Protein AF-A0A6H1A2M3-F1 (afdb_monomer)

Sequence (206 aa):
MTTILEAAAVSVRLRRLWLGEIARSTQLAASDLADAVHDVQLSRVADTLVVSGAYDFGVGDPFDSELGERLRQRVVRLSGGTVTTVEWSFDPDLKPVRRPQSSDLDIFTPGDPALEELPTMLVRLRDRLPPLGAEARETLGRLRLVAASKHRLWFAAPSVAVRDSLARVPGARGALTTAVQRVQRHDLALYRVVVDGSHRAKGLLL

Secondary structure (DSSP, 8-state):
---PPPHHHHHHHHHHHIIIIITT-HHHHTSTTTTTTTSEEEEEETTEEEEEES----SS-TTSSHHHHHHHHHHHHHHTTS--EEEEEE-TT-PPPPGGG--TTEEE-TTPPPGGGHHHHHHHHHHHPPP--HHHHHHHHT-EEEEE-SS-EEEEESSHHHHHHHHHSTTHHHHHHHHHHHHHTSSS--EEEEE-TT--SS-B--

Nearest PDB structures (foldseek):
  7wua-assembly2_B  TM=4.261E-01  e=8.691E-01  Corynebacterium diphtheriae
  7wua-assembly1_A  TM=3.883E-01  e=7.252E-01  Corynebacterium diphtheriae
  7wua-assembly3_C  TM=4.024E-01  e=2.282E+00  Corynebacterium diphtheriae
  7ae9-assembly2_G  TM=3.921E-01  e=5.001E+00  Aphanizomenon flos-aquae 2012/KM1/D3
  5mn7-assembly1_A  TM=1.349E-01  e=3.928E+00  Staphylococcus aureus

Mean predicted aligned error: 5.11 Å

Radius of gyration: 17.88 Å; Cα contacts (8 Å, |Δi|>4): 337; chains: 1; bounding box: 42×27×51 Å

Foldseek 3Di:
DPPQFDLLQLLLLLLCCLLPPPLPDPVCCVDPCNVWSQAWWWFDDFQETETETQDDPDPDWSLPDPSNVVVQVVSCVSNVNRHNYYGYDHDNCPDPQDQVNDDSGTRAHNPFDGPVCQVVLLVLLLVQFDDDDPLLCVLQQQWFFRGTGLRETEIEHQAPVSVVVCVVPPPNVVRSQRSQCVSNVHPGRHYYYTYDNVPPDDGGSD

Structure (mmCIF, N/CA/C/O backbone):
data_AF-A0A6H1A2M3-F1
#
_entry.id   AF-A0A6H1A2M3-F1
#
loop_
_atom_site.group_PDB
_atom_site.id
_atom_site.type_symbol
_atom_site.label_atom_id
_atom_site.label_alt_id
_atom_site.label_comp_id
_atom_site.label_asym_id
_atom_site.label_entity_id
_atom_site.label_seq_id
_atom_site.pdbx_PDB_ins_code
_atom_site.Cartn_x
_atom_site.Cartn_y
_atom_site.Cartn_z
_atom_site.occupancy
_atom_site.B_iso_or_equiv
_atom_site.auth_seq_id
_atom_site.auth_comp_id
_atom_site.auth_asym_id
_atom_site.auth_atom_id
_atom_site.pdbx_PDB_model_num
ATOM 1 N N . MET A 1 1 ? -18.805 -1.276 -17.488 1.00 38.19 1 MET A N 1
ATOM 2 C CA . MET A 1 1 ? -18.130 -2.476 -16.949 1.00 38.19 1 MET A CA 1
ATOM 3 C C . MET A 1 1 ? -17.358 -2.060 -15.711 1.00 38.19 1 MET A C 1
ATOM 5 O O . MET A 1 1 ? -16.478 -1.216 -15.820 1.00 38.19 1 MET A O 1
ATOM 9 N N . THR A 1 2 ? -17.734 -2.564 -14.540 1.00 48.75 2 THR A N 1
ATOM 10 C CA . THR A 1 2 ? -17.015 -2.330 -13.282 1.00 48.75 2 THR A CA 1
ATOM 11 C C . THR A 1 2 ? -15.759 -3.194 -13.315 1.00 48.75 2 THR A C 1
ATOM 13 O O . THR A 1 2 ? -15.846 -4.415 -13.229 1.00 48.75 2 THR A O 1
ATOM 16 N N . THR A 1 3 ? -14.594 -2.594 -13.545 1.00 57.38 3 THR A N 1
ATOM 17 C CA . THR A 1 3 ? -13.325 -3.327 -13.503 1.00 57.38 3 THR A CA 1
ATOM 18 C C . THR A 1 3 ? -13.125 -3.855 -12.085 1.00 57.38 3 THR A C 1
ATOM 20 O O . THR A 1 3 ? -13.013 -3.059 -11.152 1.00 57.38 3 THR A O 1
ATOM 23 N N . ILE A 1 4 ? -13.112 -5.179 -11.914 1.00 72.81 4 ILE A N 1
ATOM 24 C CA . ILE A 1 4 ? -12.789 -5.812 -10.630 1.00 72.81 4 ILE A CA 1
ATOM 25 C C . ILE A 1 4 ? -11.354 -5.413 -10.273 1.00 72.81 4 ILE A C 1
ATOM 27 O O . ILE A 1 4 ? -10.436 -5.595 -11.074 1.00 72.81 4 ILE A O 1
ATOM 31 N N . LEU A 1 5 ? -11.170 -4.819 -9.095 1.00 83.62 5 LEU A N 1
ATOM 32 C CA . LEU A 1 5 ? -9.857 -4.400 -8.617 1.00 83.62 5 LEU A CA 1
ATOM 33 C C . LEU A 1 5 ? -9.061 -5.617 -8.153 1.00 83.62 5 LEU A C 1
ATOM 35 O O . LEU A 1 5 ? -9.577 -6.483 -7.450 1.00 83.62 5 LEU A O 1
ATOM 39 N N . GLU A 1 6 ? -7.776 -5.655 -8.498 1.00 89.75 6 GLU A N 1
ATOM 40 C CA . GLU A 1 6 ? -6.860 -6.646 -7.935 1.00 89.75 6 GLU A CA 1
ATOM 41 C C . GLU A 1 6 ? -6.756 -6.463 -6.412 1.00 89.75 6 GLU A C 1
ATOM 43 O O . GLU A 1 6 ? -6.761 -5.334 -5.916 1.00 89.75 6 GLU A O 1
ATOM 48 N N . ALA A 1 7 ? -6.585 -7.555 -5.661 1.00 89.62 7 ALA A N 1
ATOM 49 C CA . ALA A 1 7 ? -6.509 -7.503 -4.197 1.00 89.62 7 ALA A CA 1
ATOM 50 C C . ALA A 1 7 ? -5.425 -6.530 -3.685 1.00 89.62 7 ALA A C 1
ATOM 52 O O . ALA A 1 7 ? -5.654 -5.783 -2.739 1.00 89.62 7 ALA A O 1
ATOM 53 N N . ALA A 1 8 ? -4.280 -6.457 -4.370 1.00 91.62 8 ALA A N 1
ATOM 54 C CA . ALA A 1 8 ? -3.225 -5.494 -4.057 1.00 91.62 8 ALA A CA 1
ATOM 55 C C . ALA A 1 8 ? -3.657 -4.033 -4.297 1.00 91.62 8 ALA A C 1
ATOM 57 O O . ALA A 1 8 ? -3.287 -3.148 -3.530 1.00 91.62 8 ALA A O 1
ATOM 58 N N . ALA A 1 9 ? -4.456 -3.759 -5.338 1.00 92.25 9 ALA A N 1
ATOM 59 C CA . ALA A 1 9 ? -5.005 -2.423 -5.581 1.00 92.25 9 ALA A CA 1
ATOM 60 C C . ALA A 1 9 ? -5.989 -2.027 -4.469 1.00 92.25 9 ALA A C 1
ATOM 62 O O . ALA A 1 9 ? -5.959 -0.892 -3.993 1.00 92.25 9 ALA A O 1
ATOM 63 N N . VAL A 1 10 ? -6.802 -2.980 -3.998 1.00 92.94 10 VAL A N 1
ATOM 64 C CA . VAL A 1 10 ? -7.669 -2.788 -2.827 1.00 92.94 10 VAL A CA 1
ATOM 65 C C . VAL A 1 10 ? -6.832 -2.439 -1.594 1.00 92.94 10 VAL A C 1
ATOM 67 O O . VAL A 1 10 ? -7.082 -1.403 -0.982 1.00 92.94 10 VAL A O 1
ATOM 70 N N . SER A 1 11 ? -5.790 -3.212 -1.271 1.00 92.19 11 SER A N 1
ATOM 71 C CA . SER A 1 11 ? -4.914 -2.920 -0.124 1.00 92.19 11 SER A CA 1
ATOM 72 C C . SER A 1 11 ? -4.230 -1.550 -0.226 1.00 92.19 11 SER A C 1
ATOM 74 O O . SER A 1 11 ? -4.160 -0.821 0.762 1.00 92.19 11 SER A O 1
ATOM 76 N N . VAL A 1 12 ? -3.800 -1.130 -1.422 1.00 92.00 12 VAL A N 1
ATOM 77 C CA . VAL A 1 12 ? -3.254 0.223 -1.648 1.00 92.00 12 VAL A CA 1
ATOM 78 C C . VAL A 1 12 ? -4.289 1.309 -1.350 1.00 92.00 12 VAL A C 1
ATOM 80 O O . VAL A 1 12 ? -3.963 2.306 -0.703 1.00 92.00 12 VAL A O 1
ATOM 83 N N . ARG A 1 13 ? -5.540 1.141 -1.794 1.00 93.00 13 ARG A N 1
ATOM 84 C CA . ARG A 1 13 ? -6.617 2.101 -1.502 1.00 93.00 13 ARG A CA 1
ATOM 85 C C . ARG A 1 13 ? -6.928 2.170 -0.013 1.00 93.00 13 ARG A C 1
ATOM 87 O O . ARG A 1 13 ? -7.055 3.272 0.514 1.00 93.00 13 ARG A O 1
ATOM 94 N N . LEU A 1 14 ? -6.998 1.023 0.659 1.00 93.19 14 LEU A N 1
ATOM 95 C CA . LEU A 1 14 ? -7.249 0.951 2.099 1.00 93.19 14 LEU A CA 1
ATOM 96 C C . LEU A 1 14 ? -6.105 1.573 2.912 1.00 93.19 14 LEU A C 1
ATOM 98 O O . LEU A 1 14 ? -6.370 2.290 3.870 1.00 93.19 14 LEU A O 1
ATOM 102 N N . ARG A 1 15 ? -4.845 1.423 2.480 1.00 91.56 15 ARG A N 1
ATOM 103 C CA . ARG A 1 15 ? -3.692 2.084 3.124 1.00 91.56 15 ARG A CA 1
ATOM 104 C C . ARG A 1 15 ? -3.848 3.596 3.087 1.00 91.56 15 ARG A C 1
ATOM 106 O O . ARG A 1 15 ? -3.625 4.284 4.076 1.00 91.56 15 ARG A O 1
ATOM 113 N N . ARG A 1 16 ? -4.228 4.123 1.923 1.00 90.06 16 ARG A N 1
ATOM 114 C CA . ARG A 1 16 ? -4.423 5.563 1.730 1.00 90.06 16 ARG A CA 1
ATOM 115 C C . ARG A 1 16 ? -5.618 6.090 2.509 1.00 90.06 16 ARG A C 1
ATOM 117 O O . ARG A 1 16 ? -5.521 7.190 3.039 1.00 90.06 16 ARG A O 1
ATOM 124 N N . LEU A 1 17 ? -6.708 5.323 2.574 1.00 91.31 17 LEU A N 1
ATOM 125 C CA . LEU A 1 17 ? -7.832 5.634 3.452 1.00 91.31 17 LEU A CA 1
ATOM 126 C C . LEU A 1 17 ? -7.332 5.786 4.889 1.00 91.31 17 LEU A C 1
ATOM 128 O O . LEU A 1 17 ? -7.590 6.807 5.519 1.00 91.31 17 LEU A O 1
ATOM 132 N N . TRP A 1 18 ? -6.580 4.799 5.377 1.00 90.31 18 TRP A N 1
ATOM 133 C CA . TRP A 1 18 ? -6.112 4.803 6.754 1.00 90.31 18 TRP A CA 1
ATOM 134 C C . TRP A 1 18 ? -5.196 5.988 7.055 1.00 90.31 18 TRP A C 1
ATOM 136 O O . TRP A 1 18 ? -5.509 6.811 7.906 1.00 90.31 18 TRP A O 1
ATOM 146 N N . LEU A 1 19 ? -4.103 6.124 6.3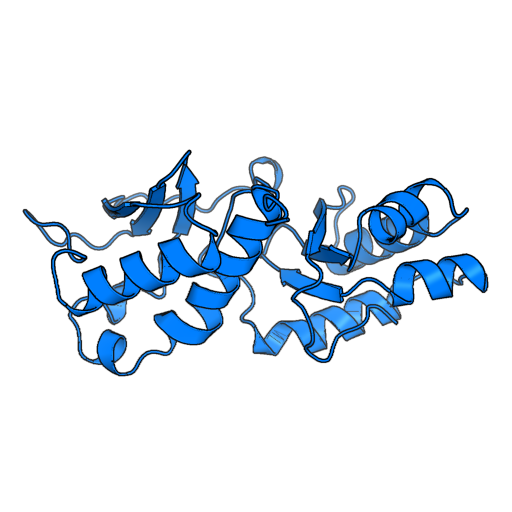01 1.00 87.94 19 LEU A N 1
ATOM 147 C CA . LEU A 1 19 ? -3.095 7.165 6.522 1.00 87.94 19 LEU A CA 1
ATOM 148 C C . LEU A 1 19 ? -3.595 8.581 6.206 1.00 87.94 19 LEU A C 1
ATOM 150 O O . LEU A 1 19 ? -3.109 9.556 6.773 1.00 87.94 19 LEU A O 1
ATOM 154 N N . GLY A 1 20 ? -4.505 8.712 5.241 1.00 85.81 20 GLY A N 1
ATOM 155 C CA . GLY A 1 20 ? -4.944 10.005 4.723 1.00 85.81 20 GLY A CA 1
ATOM 156 C C . GLY A 1 20 ? -6.209 10.546 5.370 1.00 85.81 20 GLY A C 1
ATOM 157 O O . GLY A 1 20 ? -6.327 11.760 5.512 1.00 85.81 20 GLY A O 1
ATOM 158 N N . GLU A 1 21 ? -7.145 9.668 5.731 1.00 87.75 21 GLU A N 1
ATOM 159 C CA . GLU A 1 21 ? -8.460 10.053 6.254 1.00 87.75 21 GLU A CA 1
ATOM 160 C C . GLU A 1 21 ? -8.620 9.621 7.720 1.00 87.75 21 GLU A C 1
ATOM 162 O O . GLU A 1 21 ? -8.933 10.455 8.564 1.00 87.75 21 GLU A O 1
ATOM 167 N N . ILE A 1 22 ? -8.373 8.347 8.047 1.00 86.69 22 ILE A N 1
ATOM 168 C CA . ILE A 1 22 ? -8.721 7.780 9.365 1.00 86.69 22 ILE A CA 1
ATOM 169 C C . ILE A 1 22 ? -7.764 8.233 10.465 1.00 86.69 22 ILE A C 1
ATOM 171 O O . ILE A 1 22 ? -8.205 8.844 11.434 1.00 86.69 22 ILE A O 1
ATOM 175 N N . ALA A 1 23 ? -6.459 8.024 10.284 1.00 81.25 23 ALA A N 1
ATOM 176 C CA . ALA A 1 23 ? -5.424 8.407 11.248 1.00 81.25 23 ALA A CA 1
ATOM 177 C C . ALA A 1 23 ? -5.340 9.930 11.479 1.00 81.25 23 ALA A C 1
ATOM 179 O O . ALA A 1 23 ? -4.620 10.391 12.353 1.00 81.25 23 ALA A O 1
ATOM 180 N N . ARG A 1 24 ? -6.049 10.728 10.674 1.00 83.06 24 ARG A N 1
ATOM 181 C CA . ARG A 1 24 ? -6.111 12.195 10.773 1.00 83.06 24 ARG A CA 1
ATOM 182 C C . ARG A 1 24 ? -7.496 12.712 11.139 1.00 83.06 24 ARG A C 1
ATOM 184 O O . ARG A 1 24 ? -7.721 13.921 11.135 1.00 83.06 24 ARG A O 1
ATOM 191 N N . SER A 1 25 ? -8.444 11.814 11.383 1.00 83.81 25 SER A N 1
ATOM 192 C CA . SER A 1 25 ? -9.828 12.177 11.637 1.00 83.81 25 SER A CA 1
ATOM 193 C C . SER A 1 25 ? -9.959 12.834 13.006 1.00 83.81 25 SER A C 1
ATOM 195 O O . SER A 1 25 ? -9.588 12.253 14.023 1.00 83.81 25 SER A O 1
ATOM 197 N N . THR A 1 26 ? -10.567 14.019 13.051 1.00 83.06 26 THR A N 1
ATOM 198 C CA . THR A 1 26 ? -10.911 14.688 14.315 1.00 83.06 26 THR A CA 1
ATOM 199 C C . THR A 1 26 ? -11.938 13.899 15.122 1.00 83.06 26 THR A C 1
ATOM 201 O O . THR A 1 26 ? -11.925 13.957 16.345 1.00 83.06 26 THR A O 1
ATOM 204 N N . GLN A 1 27 ? -12.804 13.132 14.451 1.00 81.31 27 GLN A N 1
ATOM 205 C CA . GLN A 1 27 ? -13.762 12.240 15.111 1.00 81.31 27 GLN A CA 1
ATOM 206 C C . GLN A 1 27 ? -13.044 11.080 15.799 1.00 81.31 27 GLN A C 1
ATOM 208 O O . GLN A 1 27 ? -13.426 10.698 16.897 1.00 81.31 27 GLN A O 1
ATOM 213 N N . LEU A 1 28 ? -11.987 10.554 15.173 1.00 82.44 28 LEU A N 1
ATOM 214 C CA . LEU A 1 28 ? -11.172 9.509 15.780 1.00 82.44 28 LEU A CA 1
ATOM 215 C C . LEU A 1 28 ? -10.340 10.062 16.939 1.00 82.44 28 LEU A C 1
ATOM 217 O O . LEU A 1 28 ? -10.284 9.433 17.988 1.00 82.44 28 LEU A O 1
ATOM 221 N N . ALA A 1 29 ? -9.774 11.262 16.786 1.00 81.31 29 ALA A N 1
ATOM 222 C CA . ALA A 1 29 ? -9.042 11.947 17.851 1.00 81.31 29 ALA A CA 1
ATOM 223 C C . ALA A 1 29 ? -9.904 12.250 19.094 1.00 81.31 29 ALA A C 1
ATOM 225 O O . ALA A 1 29 ? -9.365 12.453 20.175 1.00 81.31 29 ALA A O 1
ATOM 226 N N . ALA A 1 30 ? -11.231 12.291 18.943 1.00 82.38 30 ALA A N 1
ATOM 227 C CA . ALA A 1 30 ? -12.187 12.484 20.032 1.00 82.38 30 ALA A CA 1
ATOM 228 C C . ALA A 1 30 ? -12.762 11.165 20.589 1.00 82.38 30 ALA A C 1
ATOM 230 O O . ALA A 1 30 ? -13.683 11.206 21.401 1.00 82.38 30 ALA A O 1
ATOM 231 N N . SER A 1 31 ? -12.272 10.013 20.124 1.00 81.38 31 SER A N 1
ATOM 232 C CA . SER A 1 31 ? -12.745 8.683 20.524 1.00 81.38 31 SER A CA 1
ATOM 233 C C . SER A 1 31 ? -11.684 7.925 21.315 1.00 81.38 31 SER A C 1
ATOM 235 O O . SER A 1 31 ? -10.498 8.232 21.211 1.00 81.38 31 SER A O 1
ATOM 237 N N . ASP A 1 32 ? -12.092 6.859 21.999 1.00 78.62 32 ASP A N 1
ATOM 238 C CA . ASP A 1 32 ? -11.180 5.965 22.729 1.00 78.62 32 ASP A CA 1
ATOM 239 C C . ASP A 1 32 ? -10.187 5.225 21.804 1.00 78.62 32 ASP A C 1
ATOM 241 O O . ASP A 1 32 ? -9.217 4.630 22.262 1.00 78.62 32 ASP A O 1
ATOM 245 N N . LEU A 1 33 ? -10.384 5.293 20.479 1.00 81.56 33 LEU A N 1
ATOM 246 C CA . LEU A 1 33 ? -9.463 4.754 19.472 1.00 81.56 33 LEU A CA 1
ATOM 247 C C . LEU A 1 33 ? -8.265 5.673 19.179 1.00 81.56 33 LEU A C 1
ATOM 249 O O . LEU A 1 33 ? -7.353 5.246 18.466 1.00 81.56 33 LEU A O 1
ATOM 253 N N . ALA A 1 34 ? -8.266 6.919 19.670 1.00 82.75 34 ALA A N 1
ATOM 254 C CA . ALA A 1 34 ? -7.270 7.937 19.324 1.00 82.75 34 ALA A CA 1
ATOM 255 C C . ALA A 1 34 ? -5.831 7.474 19.588 1.00 82.75 34 ALA A C 1
ATOM 257 O O . ALA A 1 34 ? -4.975 7.581 18.708 1.00 82.75 34 ALA A O 1
ATOM 258 N N . ASP A 1 35 ? -5.589 6.909 20.769 1.00 79.62 35 ASP A N 1
ATOM 259 C CA . ASP A 1 35 ? -4.255 6.469 21.179 1.00 79.62 35 ASP A CA 1
ATOM 260 C C . ASP A 1 35 ? -3.842 5.169 20.477 1.00 79.62 35 ASP A C 1
ATOM 262 O O . ASP A 1 35 ? -2.669 4.960 20.171 1.00 79.62 35 ASP A O 1
ATOM 266 N N . ALA A 1 36 ? -4.812 4.308 20.160 1.00 83.69 36 ALA A N 1
ATOM 267 C CA . ALA A 1 36 ? -4.549 2.997 19.585 1.00 83.69 36 ALA A CA 1
ATOM 268 C C . ALA A 1 36 ? -4.252 3.058 18.076 1.00 83.69 36 ALA A C 1
ATOM 270 O O . ALA A 1 36 ? -3.395 2.323 17.594 1.00 83.69 36 ALA A O 1
ATOM 271 N N . VAL A 1 37 ? -4.910 3.945 17.314 1.00 81.88 37 VAL A N 1
ATOM 272 C CA . VAL A 1 37 ? -4.924 3.928 15.832 1.00 81.88 37 VAL A CA 1
ATOM 273 C C . VAL A 1 37 ? -3.545 4.055 15.170 1.00 81.88 37 VAL A C 1
ATOM 275 O O . VAL A 1 37 ? -3.366 3.670 14.010 1.00 81.88 37 VAL A O 1
ATOM 278 N N . HIS A 1 38 ? -2.588 4.670 15.866 1.00 81.12 38 HIS A N 1
ATOM 279 C CA . HIS A 1 38 ? -1.261 4.963 15.331 1.00 81.12 38 HIS A CA 1
ATOM 280 C C . HIS A 1 38 ? -0.283 3.802 15.516 1.00 81.12 38 HIS A C 1
ATOM 282 O O . HIS A 1 38 ? 0.698 3.726 14.773 1.00 81.12 38 HIS A O 1
ATOM 288 N N . ASP A 1 39 ? -0.579 2.887 16.439 1.00 87.12 39 ASP A N 1
ATOM 289 C CA . ASP A 1 39 ? 0.248 1.724 16.760 1.00 87.12 39 ASP A CA 1
ATOM 290 C C . ASP A 1 39 ? -0.461 0.406 16.403 1.00 87.12 39 ASP A C 1
ATOM 292 O O . ASP A 1 39 ? -0.440 -0.576 17.144 1.00 87.12 39 ASP A O 1
ATOM 296 N N . VAL A 1 40 ? -1.124 0.392 15.241 1.00 90.62 40 VAL A N 1
ATOM 297 C CA . VAL A 1 40 ? -1.791 -0.802 14.701 1.00 90.62 40 VAL A CA 1
ATOM 298 C C . VAL A 1 40 ? -1.090 -1.355 13.474 1.00 90.62 40 VAL A C 1
ATOM 300 O O . VAL A 1 40 ? -0.478 -0.633 12.681 1.00 90.62 40 VAL A O 1
ATOM 303 N N . GLN A 1 41 ? -1.277 -2.650 13.254 1.00 92.00 41 GLN A N 1
ATOM 304 C CA . GLN A 1 41 ? -1.036 -3.297 11.975 1.00 92.00 41 GLN A CA 1
ATOM 305 C C . GLN A 1 41 ? -2.358 -3.516 11.249 1.00 92.00 41 GLN A C 1
ATOM 307 O O . GLN A 1 41 ? -3.341 -3.971 11.827 1.00 92.00 41 GLN A O 1
ATOM 312 N N . LEU A 1 42 ? -2.369 -3.211 9.955 1.00 92.50 42 LEU A N 1
ATOM 313 C CA . LEU A 1 42 ? -3.514 -3.437 9.088 1.00 92.50 42 LEU A CA 1
ATOM 314 C C . LEU A 1 42 ? -3.189 -4.518 8.080 1.00 92.50 42 LEU A C 1
ATOM 316 O O . LEU A 1 42 ? -2.256 -4.389 7.275 1.00 92.50 42 LEU A O 1
ATOM 320 N N . SER A 1 43 ? -4.032 -5.537 8.066 1.00 91.69 43 SER A N 1
ATOM 321 C CA . SER A 1 43 ? -3.967 -6.611 7.089 1.00 91.69 43 SER A CA 1
ATOM 322 C C . SER A 1 43 ? -5.337 -6.858 6.475 1.00 91.69 43 SER A C 1
ATOM 324 O O . SER A 1 43 ? -6.380 -6.548 7.051 1.00 91.69 43 SER A O 1
ATOM 326 N N . ARG A 1 44 ? -5.333 -7.393 5.255 1.00 91.94 44 ARG A N 1
ATOM 327 C CA . ARG A 1 44 ? -6.548 -7.864 4.595 1.00 91.94 44 ARG A CA 1
ATOM 328 C C . ARG A 1 44 ? -6.546 -9.382 4.579 1.00 91.94 44 ARG A C 1
ATOM 330 O O . ARG A 1 44 ? -5.653 -9.983 3.979 1.00 91.94 44 ARG A O 1
ATOM 337 N N . VAL A 1 45 ? -7.588 -9.977 5.143 1.00 89.88 45 VAL A N 1
ATOM 338 C CA . VAL A 1 45 ? -7.834 -11.420 5.113 1.00 89.88 45 VAL A CA 1
ATOM 339 C C . VAL A 1 45 ? -9.191 -11.634 4.459 1.00 89.88 45 VAL A C 1
ATOM 341 O O . VAL A 1 45 ? -10.206 -11.226 5.003 1.00 89.88 45 VAL A O 1
ATOM 344 N N . ALA A 1 46 ? -9.200 -12.226 3.261 1.00 89.56 46 ALA A N 1
ATOM 345 C CA . ALA A 1 46 ? -10.408 -12.392 2.448 1.00 89.56 46 ALA A CA 1
ATOM 346 C C . ALA A 1 46 ? -11.200 -11.074 2.272 1.00 89.56 46 ALA A C 1
ATOM 348 O O . ALA A 1 46 ? -10.724 -10.164 1.584 1.00 89.56 46 ALA A O 1
ATOM 349 N N . ASP A 1 47 ? -12.391 -10.986 2.857 1.00 93.44 47 ASP A N 1
ATOM 350 C CA . ASP A 1 47 ? -13.333 -9.866 2.849 1.00 93.44 47 ASP A CA 1
ATOM 351 C C . ASP A 1 47 ? -13.281 -9.001 4.122 1.00 93.44 47 ASP A C 1
ATOM 353 O O . ASP A 1 47 ? -14.074 -8.067 4.268 1.00 93.44 47 ASP A O 1
ATOM 357 N N . THR A 1 48 ? -12.302 -9.243 4.994 1.00 93.88 48 THR A N 1
ATOM 358 C CA . THR A 1 48 ? -12.122 -8.532 6.263 1.00 93.88 48 THR A CA 1
ATOM 359 C C . THR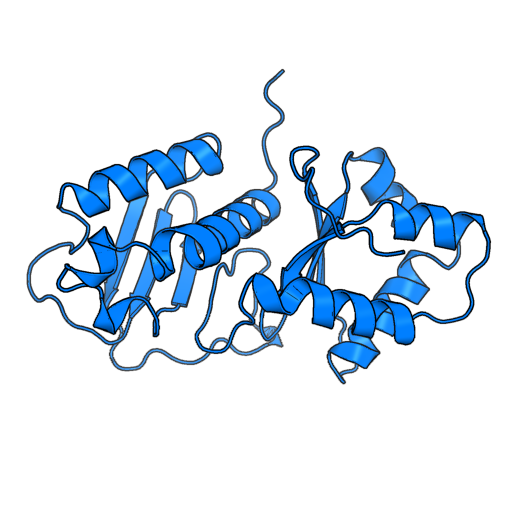 A 1 48 ? -10.863 -7.667 6.250 1.00 93.88 48 THR A C 1
ATOM 361 O O . THR A 1 48 ? -9.776 -8.095 5.842 1.00 93.88 48 THR A O 1
ATOM 364 N N . LEU A 1 49 ? -11.008 -6.422 6.710 1.00 94.62 49 LEU A N 1
ATOM 365 C CA . LEU A 1 49 ? -9.905 -5.576 7.158 1.00 94.62 49 LEU A CA 1
ATOM 366 C C . LEU A 1 49 ? -9.687 -5.831 8.650 1.00 94.62 49 LEU A C 1
ATOM 368 O O . LEU A 1 49 ? -10.541 -5.478 9.460 1.00 94.62 49 LEU A O 1
ATOM 372 N N . VAL A 1 50 ? -8.544 -6.416 8.997 1.00 92.81 50 VAL A N 1
ATOM 373 C CA . VAL A 1 50 ? -8.169 -6.680 10.389 1.00 92.81 50 VAL A CA 1
ATOM 374 C C . VAL A 1 50 ? -7.279 -5.545 10.878 1.00 92.81 50 VAL A C 1
ATOM 376 O O . VAL A 1 50 ? -6.248 -5.248 10.261 1.00 92.81 50 VAL A O 1
ATOM 379 N N . VAL A 1 51 ? -7.695 -4.916 11.975 1.00 92.94 51 VAL A N 1
ATOM 380 C CA . VAL A 1 51 ? -6.966 -3.875 12.697 1.00 92.94 51 VAL A CA 1
ATOM 381 C C . VAL A 1 51 ? -6.390 -4.499 13.961 1.00 92.94 51 VAL A C 1
ATOM 383 O O . VAL A 1 51 ? -7.104 -4.699 14.938 1.00 92.94 51 VAL A O 1
ATOM 386 N N . SER A 1 52 ? -5.108 -4.849 13.927 1.00 92.19 52 SER A N 1
ATOM 387 C CA . SER A 1 52 ? -4.431 -5.499 15.050 1.00 92.19 52 SER A CA 1
ATOM 388 C C . SER A 1 52 ? -3.675 -4.476 15.887 1.00 92.19 52 SER A C 1
ATOM 390 O O . SER A 1 52 ? -2.857 -3.737 15.340 1.00 92.19 52 SER A O 1
ATOM 392 N N . GLY A 1 53 ? -3.912 -4.448 17.195 1.00 91.31 53 GLY A N 1
ATOM 393 C CA . GLY A 1 53 ? -3.272 -3.507 18.115 1.00 91.31 53 GLY A CA 1
ATOM 394 C C . GLY A 1 53 ? -3.081 -4.095 19.510 1.00 91.31 53 GLY A C 1
ATOM 395 O O . GLY A 1 53 ? -3.786 -5.022 19.905 1.00 91.31 53 GLY A O 1
ATOM 396 N N . ALA A 1 54 ? -2.150 -3.521 20.271 1.00 89.06 54 ALA A N 1
ATOM 397 C CA . ALA A 1 54 ? -1.876 -3.925 21.653 1.00 89.06 54 ALA A CA 1
ATOM 398 C C . ALA A 1 54 ? -2.842 -3.301 22.680 1.00 89.06 54 ALA A C 1
ATOM 400 O O . ALA A 1 54 ? -2.664 -3.478 23.882 1.00 89.06 54 ALA A O 1
ATOM 401 N N . TYR A 1 55 ? -3.849 -2.553 22.223 1.00 88.62 55 TYR A N 1
ATOM 402 C CA . TYR A 1 55 ? -4.860 -1.963 23.093 1.00 88.62 55 TYR A CA 1
ATOM 403 C C . TYR A 1 55 ? -6.041 -2.922 23.273 1.00 88.62 55 TYR A C 1
ATOM 405 O O . TYR A 1 55 ? -6.624 -3.394 22.290 1.00 88.62 55 TYR A O 1
ATOM 413 N N . ASP A 1 56 ? -6.383 -3.196 24.530 1.00 87.62 56 ASP A N 1
ATOM 414 C CA . ASP A 1 56 ? -7.518 -4.031 24.910 1.00 87.62 56 ASP A CA 1
ATOM 415 C C . ASP A 1 56 ? -8.743 -3.150 25.200 1.00 87.62 56 ASP A C 1
ATOM 417 O O . ASP A 1 56 ? -8.732 -2.340 26.128 1.00 87.62 56 ASP A O 1
ATOM 421 N N . PHE A 1 57 ? -9.799 -3.310 24.400 1.00 85.25 57 PHE A N 1
ATOM 422 C CA . PHE A 1 57 ? -11.088 -2.633 24.592 1.00 85.25 57 PHE A CA 1
ATOM 423 C C . PHE A 1 57 ? -12.072 -3.455 25.449 1.00 85.25 57 PHE A C 1
ATOM 425 O O . PHE A 1 57 ? -13.215 -3.044 25.651 1.00 85.25 57 PHE A O 1
ATOM 432 N N . GLY A 1 58 ? -11.650 -4.607 25.980 1.00 82.88 58 GLY A N 1
ATOM 433 C CA . GLY A 1 58 ? -12.476 -5.503 26.780 1.00 82.88 58 GLY A CA 1
ATOM 434 C C . GLY A 1 58 ? -13.488 -6.287 25.940 1.00 82.88 58 GLY A C 1
ATOM 435 O O . GLY A 1 58 ? -13.183 -6.797 24.863 1.00 82.88 58 GLY A O 1
ATOM 436 N N . VAL A 1 59 ? -14.715 -6.428 26.453 1.00 69.06 59 VAL A N 1
ATOM 437 C CA . VAL A 1 59 ? -15.795 -7.163 25.775 1.00 69.06 59 VAL A CA 1
ATOM 438 C C . VAL A 1 59 ? -16.569 -6.205 24.867 1.00 69.06 59 VAL A C 1
ATOM 440 O O . VAL A 1 59 ? -17.560 -5.611 25.284 1.00 69.06 59 VAL A O 1
ATOM 443 N N . GLY A 1 60 ? -16.114 -6.048 23.625 1.00 69.94 60 GLY A N 1
ATOM 444 C CA . GLY A 1 60 ? -16.801 -5.256 22.602 1.00 69.94 60 GLY A CA 1
ATOM 445 C C . GLY A 1 60 ? -15.926 -4.993 21.379 1.00 69.94 60 GLY A C 1
ATOM 446 O O . GLY A 1 60 ? -14.709 -4.881 21.498 1.00 69.94 60 GLY A O 1
ATOM 447 N N . ASP A 1 61 ? -16.542 -4.894 20.198 1.00 78.31 61 ASP A N 1
ATOM 448 C CA . ASP A 1 61 ? -15.858 -4.389 19.003 1.00 78.31 61 ASP A CA 1
ATOM 449 C C . ASP A 1 61 ? -15.811 -2.853 19.099 1.00 78.31 61 ASP A C 1
ATOM 451 O O . ASP A 1 61 ? -16.874 -2.228 19.105 1.00 78.31 61 ASP A O 1
ATOM 455 N N . PRO A 1 62 ? -14.634 -2.201 19.156 1.00 83.25 62 PRO A N 1
ATOM 456 C CA . PRO A 1 62 ? -14.558 -0.738 19.173 1.00 83.25 62 PRO A CA 1
ATOM 457 C C . PRO A 1 62 ? -15.127 -0.096 17.894 1.00 83.25 62 PRO A C 1
ATOM 459 O O . PRO A 1 62 ? -15.414 1.106 17.860 1.00 83.25 62 PRO A O 1
ATOM 462 N N . PHE A 1 63 ? -15.324 -0.881 16.829 1.00 86.69 63 PHE A N 1
ATOM 463 C CA . PHE A 1 63 ? -16.026 -0.455 15.624 1.00 86.69 63 PHE A CA 1
ATOM 464 C C . PHE A 1 63 ? -17.554 -0.612 15.706 1.00 86.69 63 PHE A C 1
ATOM 466 O O . PHE A 1 63 ? -18.240 -0.268 14.742 1.00 86.69 63 PHE A O 1
ATOM 473 N N . ASP A 1 64 ? -18.118 -1.049 16.836 1.00 85.00 64 ASP A N 1
ATOM 474 C CA . ASP A 1 64 ? -19.565 -1.037 17.095 1.00 85.00 64 ASP A CA 1
ATOM 475 C C . ASP A 1 64 ? -20.044 0.353 17.553 1.00 85.00 64 ASP A C 1
ATOM 477 O O . ASP A 1 64 ? -20.597 0.567 18.629 1.00 85.00 64 ASP A O 1
ATOM 481 N N . SER A 1 65 ? -19.749 1.354 16.727 1.00 83.12 65 SER A N 1
ATOM 482 C CA . SER A 1 65 ? -20.081 2.759 16.952 1.00 83.12 65 SER A CA 1
ATOM 483 C C . SER A 1 65 ? -20.423 3.443 15.628 1.00 83.12 65 SER A C 1
ATOM 485 O O . SER A 1 65 ? -20.147 2.918 14.547 1.00 83.12 65 SER A O 1
ATOM 487 N N . GLU A 1 66 ? -20.980 4.658 15.674 1.00 85.19 66 GLU A N 1
ATOM 488 C CA . GLU A 1 66 ? -21.246 5.436 14.453 1.00 85.19 66 GLU A CA 1
ATOM 489 C C . GLU A 1 66 ? -19.958 5.687 13.642 1.00 85.19 66 GLU A C 1
ATOM 491 O O . GLU A 1 66 ? -19.970 5.674 12.407 1.00 85.19 66 GLU A O 1
ATOM 496 N N . LEU A 1 67 ? -18.826 5.875 14.330 1.00 82.19 67 LEU A N 1
ATOM 497 C CA . LEU A 1 67 ? -17.514 6.014 13.699 1.00 82.19 67 LEU A CA 1
ATOM 498 C C . LEU A 1 67 ? -17.109 4.725 12.968 1.00 82.19 67 LEU A C 1
ATOM 500 O O . LEU A 1 67 ? -16.668 4.788 11.817 1.00 82.19 67 LEU A O 1
ATOM 504 N N . GLY A 1 68 ? -17.288 3.568 13.609 1.00 85.69 68 GLY A N 1
ATOM 505 C CA . GLY A 1 68 ? -16.989 2.269 13.012 1.00 85.69 68 GLY A CA 1
ATOM 506 C C . GLY A 1 68 ? -17.891 1.932 11.823 1.00 85.69 68 GLY A C 1
ATOM 507 O O . GLY A 1 68 ? -17.399 1.477 10.791 1.00 85.69 68 GLY A O 1
ATOM 508 N N . GLU A 1 69 ? -19.178 2.275 11.880 1.00 89.00 69 GLU A N 1
ATOM 509 C CA . GLU A 1 69 ? -20.096 2.096 10.750 1.00 89.00 69 GLU A CA 1
ATOM 510 C C . GLU A 1 69 ? -19.699 2.966 9.546 1.00 89.00 69 GLU A C 1
ATOM 512 O O . GLU A 1 69 ? -19.619 2.492 8.408 1.00 89.00 69 GLU A O 1
ATOM 517 N N . ARG A 1 70 ? -19.336 4.234 9.780 1.00 87.75 70 ARG A N 1
ATOM 518 C CA . ARG A 1 70 ? -18.807 5.112 8.720 1.00 87.75 70 ARG A CA 1
ATOM 519 C C . ARG A 1 70 ? -17.514 4.559 8.117 1.00 87.75 70 ARG A C 1
ATOM 521 O O . ARG A 1 70 ? -17.338 4.618 6.895 1.00 87.75 70 ARG A O 1
ATOM 528 N N . LEU A 1 71 ? -16.623 4.007 8.945 1.00 88.94 71 LEU A N 1
ATOM 529 C CA . LEU A 1 71 ? -15.401 3.345 8.489 1.00 88.94 71 LEU A CA 1
ATOM 530 C C . LEU A 1 71 ? -15.729 2.141 7.594 1.00 88.94 71 LEU A C 1
ATOM 532 O O . LEU A 1 71 ? -15.219 2.076 6.473 1.00 88.94 71 LEU A O 1
ATOM 536 N N . ARG A 1 72 ? -16.621 1.240 8.027 1.00 92.19 72 ARG A N 1
ATOM 537 C CA . ARG A 1 72 ? -17.064 0.071 7.243 1.00 92.19 72 ARG A CA 1
ATOM 538 C C . ARG A 1 72 ? -17.645 0.493 5.892 1.00 92.19 72 ARG A C 1
ATOM 540 O O . ARG A 1 72 ? -17.195 0.014 4.852 1.00 92.19 72 ARG A O 1
ATOM 547 N N . GLN A 1 73 ? -18.544 1.479 5.864 1.00 92.56 73 GLN A N 1
ATOM 548 C CA . GLN A 1 73 ? -19.113 2.009 4.616 1.00 92.56 73 GLN A CA 1
ATOM 549 C C . GLN A 1 73 ? -18.047 2.575 3.669 1.00 92.56 73 GLN A C 1
ATOM 551 O O . GLN A 1 73 ? -18.143 2.444 2.441 1.00 92.56 73 GLN A O 1
ATOM 556 N N . ARG A 1 74 ? -17.017 3.226 4.218 1.00 92.69 74 ARG A N 1
ATOM 557 C CA . ARG A 1 74 ? -15.910 3.783 3.437 1.00 92.69 74 ARG A CA 1
ATOM 558 C C . ARG A 1 74 ? -15.005 2.684 2.878 1.00 92.69 74 ARG A C 1
ATOM 560 O O . ARG A 1 74 ? -14.648 2.749 1.698 1.00 92.69 74 ARG A O 1
ATOM 567 N N . VAL A 1 75 ? -14.697 1.666 3.681 1.00 94.00 75 VAL A N 1
ATOM 568 C CA . VAL A 1 75 ? -13.932 0.469 3.294 1.00 94.00 75 VAL A CA 1
ATOM 569 C C . VAL A 1 75 ? -14.646 -0.305 2.181 1.00 94.00 75 VAL A C 1
ATOM 571 O O . VAL A 1 75 ? -14.036 -0.578 1.142 1.00 94.00 75 VAL A O 1
ATOM 574 N N . VAL A 1 76 ? -15.949 -0.566 2.330 1.00 94.75 76 VAL A N 1
ATOM 575 C CA . VAL A 1 76 ? -16.798 -1.210 1.309 1.00 94.75 76 VAL A CA 1
ATOM 576 C C . VAL A 1 76 ? -16.741 -0.439 -0.003 1.00 94.75 76 VAL A C 1
ATOM 578 O O . VAL A 1 76 ? -16.461 -1.000 -1.063 1.00 94.75 76 VAL A O 1
ATOM 581 N N . ARG A 1 77 ? -16.938 0.880 0.054 1.00 92.56 77 ARG A N 1
ATOM 582 C CA . ARG A 1 77 ? -16.949 1.728 -1.142 1.00 92.56 77 ARG A CA 1
ATOM 583 C C . ARG A 1 77 ? -15.606 1.733 -1.868 1.00 92.56 77 ARG A C 1
ATOM 585 O O . ARG A 1 77 ? -15.574 1.618 -3.091 1.00 92.56 77 ARG A O 1
ATOM 592 N N . LEU A 1 78 ? -14.498 1.878 -1.140 1.00 91.00 78 LEU A N 1
ATOM 593 C CA . LEU A 1 78 ? -13.162 1.961 -1.740 1.00 91.00 78 LEU A CA 1
ATOM 594 C C . LEU A 1 78 ? -12.665 0.621 -2.284 1.00 91.00 78 LEU A C 1
ATOM 596 O O . LEU A 1 78 ? -11.966 0.607 -3.304 1.00 91.00 78 LEU A O 1
ATOM 600 N N . SER A 1 79 ? -13.048 -0.480 -1.636 1.00 91.88 79 SER A N 1
ATOM 601 C CA . SER A 1 79 ? -12.743 -1.845 -2.072 1.00 91.88 79 SER A CA 1
ATOM 602 C C . SER A 1 79 ? -13.659 -2.352 -3.193 1.00 91.88 79 SER A C 1
ATOM 604 O O . SER A 1 79 ? -13.435 -3.449 -3.706 1.00 91.88 79 SER A O 1
ATOM 606 N N . GLY A 1 80 ? -14.688 -1.586 -3.576 1.00 89.81 80 GLY A N 1
ATOM 607 C CA . GLY A 1 80 ? -15.693 -2.015 -4.551 1.00 89.81 80 GLY A CA 1
ATOM 608 C C . GLY A 1 80 ? -16.553 -3.182 -4.057 1.00 89.81 80 GLY A C 1
ATOM 609 O O . GLY A 1 80 ? -16.982 -3.992 -4.869 1.00 89.81 80 GLY A O 1
ATOM 610 N N . GLY A 1 81 ? -16.756 -3.291 -2.740 1.00 91.25 81 GLY A N 1
ATOM 611 C CA . GLY A 1 81 ? -17.489 -4.382 -2.094 1.00 91.25 81 GLY A CA 1
ATOM 612 C C . GLY A 1 81 ? -16.655 -5.630 -1.798 1.00 91.25 81 GLY A C 1
ATOM 613 O O . GLY A 1 81 ? -17.196 -6.599 -1.287 1.00 91.25 81 GLY A O 1
ATOM 614 N N . THR A 1 82 ? -15.348 -5.622 -2.089 1.00 91.62 82 THR A N 1
ATOM 615 C CA . THR A 1 82 ? -14.465 -6.783 -1.838 1.00 91.62 82 THR A CA 1
ATOM 616 C C . THR A 1 82 ? -14.072 -6.922 -0.366 1.00 91.62 82 THR A C 1
ATOM 618 O O . THR A 1 82 ? -13.572 -7.967 0.036 1.00 91.62 82 THR A O 1
ATOM 621 N N . VAL A 1 83 ? -14.192 -5.850 0.417 1.00 94.44 83 VAL A N 1
ATOM 622 C CA . VAL A 1 83 ? -14.018 -5.870 1.871 1.00 94.44 83 VAL A CA 1
ATOM 623 C C . VAL A 1 83 ? -15.301 -5.340 2.480 1.00 94.44 83 VAL A C 1
ATOM 625 O O . VAL A 1 83 ? -15.665 -4.191 2.226 1.00 94.44 83 VAL A O 1
ATOM 628 N N . THR A 1 84 ? -15.980 -6.187 3.240 1.00 93.88 84 THR A N 1
ATOM 629 C CA . THR A 1 84 ? -17.284 -5.915 3.853 1.00 93.88 84 THR A CA 1
ATOM 630 C C . THR A 1 84 ? -17.208 -5.786 5.361 1.00 93.88 84 THR A C 1
ATOM 632 O O . THR A 1 84 ? -18.068 -5.138 5.952 1.00 93.88 84 THR A O 1
ATOM 635 N N . THR A 1 85 ? -16.153 -6.329 5.963 1.00 93.00 85 THR A N 1
ATOM 636 C CA . THR A 1 85 ? -15.992 -6.391 7.414 1.00 93.00 85 THR A CA 1
ATOM 637 C C . THR A 1 85 ? -14.757 -5.606 7.844 1.00 93.00 85 THR A C 1
ATOM 639 O O . THR A 1 85 ? -13.737 -5.588 7.148 1.00 93.00 85 THR A O 1
ATOM 642 N N . VAL A 1 86 ? -14.854 -4.944 8.995 1.00 93.12 86 VAL A N 1
ATOM 643 C CA . VAL A 1 86 ? -13.726 -4.319 9.695 1.00 93.12 86 VAL A CA 1
ATOM 644 C C . VAL A 1 86 ? -13.767 -4.824 11.126 1.00 93.12 86 VAL A C 1
ATOM 646 O O . VAL A 1 86 ? -14.816 -4.724 11.757 1.00 93.12 86 VAL A O 1
ATOM 649 N N . GLU A 1 87 ? -12.655 -5.371 11.599 1.00 91.75 87 GLU A N 1
ATOM 650 C CA . GLU A 1 87 ? -12.554 -6.034 12.898 1.00 91.75 87 GLU A CA 1
ATOM 651 C C . GLU A 1 87 ? -11.328 -5.530 13.658 1.00 91.75 87 GLU A C 1
ATOM 653 O O . GLU A 1 87 ? -10.262 -5.329 13.065 1.00 91.75 87 GLU A O 1
ATOM 658 N N . TRP A 1 88 ? -11.479 -5.346 14.970 1.00 91.12 88 TRP A N 1
ATOM 659 C CA . TRP A 1 88 ? -10.359 -5.146 15.882 1.00 91.12 88 TRP A CA 1
ATOM 660 C C . TRP A 1 88 ? -9.860 -6.484 16.422 1.00 91.12 88 TRP A C 1
ATOM 662 O O . TRP A 1 88 ? -10.639 -7.283 16.932 1.00 91.12 88 TRP A O 1
ATOM 672 N N . SER A 1 89 ? -8.549 -6.696 16.371 1.00 91.56 89 SER A N 1
ATOM 673 C CA . SER A 1 89 ? -7.885 -7.856 16.959 1.00 91.56 89 SER A CA 1
ATOM 674 C C . SER A 1 89 ? -6.901 -7.383 18.022 1.00 91.56 89 SER A C 1
ATOM 676 O O . SER A 1 89 ? -5.887 -6.764 17.701 1.00 91.56 89 SER A O 1
ATOM 678 N N . PHE A 1 90 ? -7.163 -7.718 19.283 1.00 91.25 90 PHE A N 1
ATOM 679 C CA . PHE A 1 90 ? -6.201 -7.493 20.357 1.00 91.25 90 PHE A CA 1
ATOM 680 C C . PHE A 1 90 ? -5.027 -8.474 20.234 1.00 91.25 90 PHE A C 1
ATOM 682 O O . PHE A 1 90 ? -5.225 -9.689 20.189 1.00 91.25 90 PHE A O 1
ATOM 689 N N . ASP A 1 91 ? -3.810 -7.941 20.171 1.00 90.25 91 ASP A N 1
ATOM 690 C CA . ASP A 1 91 ? -2.565 -8.709 20.204 1.00 90.25 91 ASP A CA 1
ATOM 691 C C . ASP A 1 91 ? -1.555 -7.986 21.115 1.00 90.25 91 ASP A C 1
ATOM 693 O O . ASP A 1 91 ? -0.936 -7.008 20.685 1.00 90.25 91 ASP A O 1
ATOM 697 N N . PRO A 1 92 ? -1.378 -8.429 22.376 1.00 87.94 92 PRO A N 1
ATOM 698 C CA . PRO A 1 92 ? -0.444 -7.792 23.308 1.00 87.94 92 PRO A CA 1
ATOM 699 C C . PRO A 1 92 ? 1.021 -7.960 22.887 1.00 87.94 92 PRO A C 1
ATOM 701 O O . PRO A 1 92 ? 1.873 -7.180 23.307 1.00 87.94 92 PRO A O 1
ATOM 704 N N . ASP A 1 93 ? 1.315 -8.957 22.049 1.00 89.12 93 ASP A N 1
ATOM 705 C CA . ASP A 1 93 ? 2.657 -9.296 21.584 1.00 89.12 93 ASP A CA 1
ATOM 706 C C . ASP A 1 93 ? 2.855 -8.916 20.110 1.00 89.12 93 ASP A C 1
ATOM 708 O O . ASP A 1 93 ? 3.693 -9.526 19.437 1.00 89.12 93 ASP A O 1
ATOM 712 N N . LEU A 1 94 ? 2.104 -7.924 19.604 1.00 85.69 94 LEU A N 1
ATOM 713 C CA . LEU A 1 94 ? 2.044 -7.555 18.188 1.00 85.69 94 LEU A CA 1
ATOM 714 C C . LEU A 1 94 ? 3.442 -7.434 17.564 1.00 85.69 94 LEU A C 1
ATOM 716 O O . LEU A 1 94 ? 4.166 -6.444 17.716 1.00 85.69 94 LEU A O 1
ATOM 720 N N . LYS A 1 95 ? 3.843 -8.475 16.828 1.00 83.69 95 LYS A N 1
ATOM 721 C CA . LYS A 1 95 ? 5.207 -8.574 16.300 1.00 83.69 95 LYS A CA 1
ATOM 722 C C . LYS A 1 95 ? 5.329 -7.745 15.034 1.00 83.69 95 LYS A C 1
ATOM 724 O O . LYS A 1 95 ? 4.487 -7.881 14.147 1.00 83.69 95 LYS A O 1
ATOM 729 N N . PRO A 1 96 ? 6.409 -6.967 14.859 1.00 81.75 96 PRO A N 1
ATOM 730 C CA . PRO A 1 96 ? 6.670 -6.311 13.588 1.00 81.75 96 PRO A CA 1
ATOM 731 C C . PRO A 1 96 ? 6.703 -7.332 12.446 1.00 81.75 96 PRO A C 1
ATOM 733 O O . PRO A 1 96 ? 7.432 -8.329 12.516 1.00 81.75 96 PRO A O 1
ATOM 736 N N . VAL A 1 97 ? 5.948 -7.066 11.376 1.00 83.19 97 VAL A N 1
ATOM 737 C CA . VAL A 1 97 ? 5.998 -7.880 10.158 1.00 83.19 97 VAL A CA 1
ATOM 738 C C . VAL A 1 97 ? 7.431 -7.881 9.638 1.00 83.19 97 VAL A C 1
ATOM 740 O O . VAL A 1 97 ? 8.054 -6.835 9.458 1.00 83.19 97 VAL A O 1
ATOM 743 N N . ARG A 1 98 ? 7.999 -9.065 9.401 1.00 84.75 98 ARG A N 1
ATOM 744 C CA . ARG A 1 98 ? 9.341 -9.151 8.821 1.00 84.75 98 ARG A CA 1
ATOM 745 C C . ARG A 1 98 ? 9.251 -8.890 7.328 1.00 84.75 98 ARG A C 1
ATOM 747 O O . ARG A 1 98 ? 8.412 -9.455 6.638 1.00 84.75 98 ARG A O 1
ATOM 754 N N . ARG A 1 99 ? 10.203 -8.134 6.790 1.00 83.44 99 ARG A N 1
ATOM 755 C CA . ARG A 1 99 ? 10.285 -7.822 5.357 1.00 83.44 99 ARG A CA 1
ATOM 756 C C . ARG A 1 99 ? 10.053 -9.002 4.392 1.00 83.44 99 ARG A C 1
ATOM 758 O O . ARG A 1 99 ? 9.228 -8.836 3.498 1.00 83.44 99 ARG A O 1
ATOM 765 N N . PRO A 1 100 ? 10.728 -10.168 4.517 1.00 83.12 100 PRO A N 1
ATOM 766 C CA . PRO A 1 100 ? 10.493 -11.298 3.609 1.00 83.12 100 PRO A CA 1
ATOM 767 C C . PRO A 1 100 ? 9.101 -11.927 3.762 1.00 83.12 100 PRO A C 1
ATOM 769 O O . PRO A 1 100 ? 8.669 -12.657 2.880 1.00 83.12 100 PRO A O 1
ATOM 772 N N . GLN A 1 101 ? 8.410 -11.647 4.866 1.00 83.25 101 GLN A N 1
ATOM 773 C CA . GLN A 1 101 ? 7.048 -12.098 5.146 1.00 83.25 101 GLN A CA 1
ATOM 774 C C . GLN A 1 101 ? 5.998 -11.058 4.725 1.00 83.25 101 GLN A C 1
ATOM 776 O O . GLN A 1 101 ? 4.809 -11.334 4.840 1.00 83.25 101 GLN A O 1
ATOM 781 N N . SER A 1 102 ? 6.414 -9.889 4.216 1.00 82.69 102 SER A N 1
ATOM 782 C CA . SER A 1 102 ? 5.480 -8.846 3.803 1.00 82.69 102 SER A CA 1
ATOM 783 C C . SER A 1 102 ? 4.752 -9.214 2.509 1.00 82.69 102 SER A C 1
ATOM 785 O O . SER A 1 102 ? 5.361 -9.459 1.457 1.00 82.69 102 SER A O 1
ATOM 787 N N . SER A 1 103 ? 3.428 -9.202 2.594 1.00 86.75 103 SER A N 1
ATOM 788 C CA . SER A 1 103 ? 2.474 -9.505 1.538 1.00 86.75 103 SER A CA 1
ATOM 789 C C . SER A 1 103 ? 2.114 -8.265 0.710 1.00 86.75 103 SER A C 1
ATOM 791 O O . SER A 1 103 ? 2.221 -7.124 1.157 1.00 86.75 103 SER A O 1
ATOM 793 N N . ASP A 1 104 ? 1.614 -8.481 -0.510 1.00 85.31 104 ASP A N 1
ATOM 794 C CA . ASP A 1 104 ? 0.928 -7.426 -1.275 1.00 85.31 104 ASP A CA 1
ATOM 795 C C . ASP A 1 104 ? -0.397 -6.993 -0.612 1.00 85.31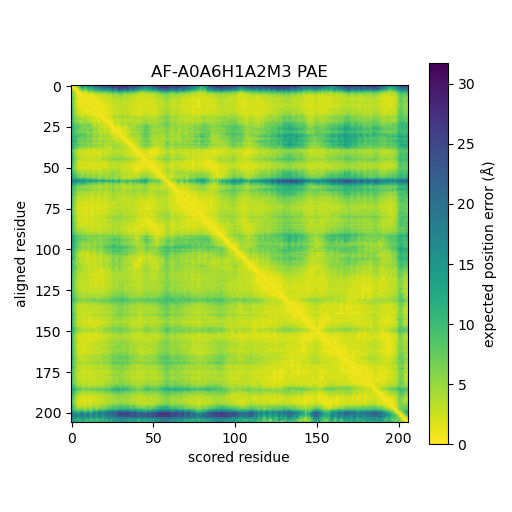 104 ASP A C 1
ATOM 797 O O . ASP A 1 104 ? -0.966 -5.970 -1.000 1.00 85.31 104 ASP A O 1
ATOM 801 N N . LEU A 1 105 ? -0.879 -7.771 0.366 1.00 87.44 105 LEU A N 1
ATOM 802 C CA . LEU A 1 105 ? -2.090 -7.509 1.137 1.00 87.44 105 LEU A CA 1
ATOM 803 C C . LEU A 1 105 ? -1.847 -6.700 2.413 1.00 87.44 105 LEU A C 1
ATOM 805 O O . LEU A 1 105 ? -2.830 -6.245 2.994 1.00 87.44 105 LEU A O 1
ATOM 809 N N . ASP A 1 106 ? -0.592 -6.490 2.823 1.00 86.88 106 ASP A N 1
ATOM 810 C CA . ASP A 1 106 ? -0.270 -5.668 3.992 1.00 86.88 106 ASP A CA 1
ATOM 811 C C . ASP A 1 106 ? -0.641 -4.213 3.710 1.00 86.88 106 ASP A C 1
ATOM 813 O O . ASP A 1 106 ? -0.191 -3.611 2.723 1.00 86.88 106 ASP A O 1
ATOM 817 N N . ILE A 1 107 ? -1.448 -3.630 4.591 1.00 89.25 107 ILE A N 1
ATOM 818 C CA . ILE A 1 107 ? -2.035 -2.305 4.398 1.00 89.25 107 ILE A CA 1
ATOM 819 C C . ILE A 1 107 ? -1.266 -1.248 5.177 1.00 89.25 107 ILE A C 1
ATOM 821 O O . ILE A 1 107 ? -1.060 -0.165 4.652 1.00 89.25 107 ILE A O 1
ATOM 825 N N . PHE A 1 108 ? -0.820 -1.514 6.396 1.00 89.25 108 PHE A N 1
ATOM 826 C CA . PHE A 1 108 ? -0.090 -0.535 7.203 1.00 89.25 108 PHE A CA 1
ATOM 827 C C . PHE A 1 108 ? 0.591 -1.247 8.366 1.00 89.25 108 PHE A C 1
ATOM 829 O O . PHE A 1 108 ? 0.042 -2.209 8.897 1.00 89.25 108 PHE A O 1
ATOM 836 N N . THR A 1 109 ? 1.767 -0.774 8.758 1.00 88.50 109 THR A N 1
ATOM 837 C CA . THR A 1 109 ? 2.444 -1.190 9.989 1.00 88.50 109 THR A CA 1
ATOM 838 C C . THR A 1 109 ? 3.059 0.023 10.684 1.00 88.50 109 THR A C 1
ATOM 840 O O . THR A 1 109 ? 3.392 0.995 9.994 1.00 88.50 109 THR A O 1
ATOM 843 N N . PRO A 1 110 ? 3.265 -0.016 12.013 1.00 85.31 110 PRO A N 1
ATOM 844 C CA . PRO A 1 110 ? 3.939 1.066 12.717 1.00 85.31 110 PRO A CA 1
ATOM 845 C C . PRO A 1 110 ? 5.319 1.358 12.107 1.00 85.31 110 PRO A C 1
ATOM 847 O O . PRO A 1 110 ? 6.144 0.463 11.893 1.00 85.31 110 PRO A O 1
ATOM 850 N N . GLY A 1 111 ? 5.561 2.634 11.797 1.00 86.12 111 GLY A N 1
ATOM 851 C CA . GLY A 1 111 ? 6.773 3.094 11.112 1.00 86.12 111 GLY A CA 1
ATOM 852 C C . GLY A 1 111 ? 6.736 3.009 9.580 1.00 86.12 111 GLY A C 1
ATOM 853 O O . GLY A 1 111 ? 7.760 3.274 8.944 1.00 86.12 111 GLY A O 1
ATOM 854 N N . ASP A 1 112 ? 5.598 2.656 8.973 1.00 89.25 112 ASP A N 1
ATOM 855 C CA . ASP A 1 112 ? 5.373 2.901 7.547 1.00 89.25 112 ASP A CA 1
ATOM 856 C C . ASP A 1 112 ? 5.369 4.413 7.255 1.00 89.25 112 ASP A C 1
ATOM 858 O O . ASP A 1 112 ? 4.827 5.190 8.044 1.00 89.25 112 ASP A O 1
ATOM 862 N N . PRO A 1 113 ? 5.937 4.846 6.114 1.00 88.50 113 PRO A N 1
ATOM 863 C CA . PRO A 1 113 ? 5.955 6.253 5.741 1.00 88.50 113 PRO A CA 1
ATOM 864 C C . PRO A 1 113 ? 4.536 6.783 5.520 1.00 88.50 113 PRO A C 1
ATOM 866 O O . PRO A 1 113 ? 3.703 6.141 4.867 1.00 88.50 113 PRO A O 1
ATOM 869 N N . ALA A 1 114 ? 4.283 7.995 6.002 1.00 88.38 114 ALA A N 1
ATOM 870 C CA . ALA A 1 114 ? 3.020 8.682 5.791 1.00 88.38 114 ALA A CA 1
ATOM 871 C C . ALA A 1 114 ? 2.852 9.134 4.321 1.00 88.38 114 ALA A C 1
ATOM 873 O O . ALA A 1 114 ? 3.789 9.127 3.514 1.00 88.38 114 ALA A O 1
ATOM 874 N N . LEU A 1 115 ? 1.637 9.534 3.926 1.00 88.50 115 LEU A N 1
ATOM 875 C CA . LEU A 1 115 ? 1.343 9.884 2.523 1.00 88.50 115 LEU A CA 1
ATOM 876 C C . LEU A 1 115 ? 2.140 11.100 2.018 1.00 88.50 115 LEU A C 1
ATOM 878 O O . LEU A 1 115 ? 2.474 11.176 0.836 1.00 88.50 115 LEU A O 1
ATOM 882 N N . GLU A 1 116 ? 2.446 12.035 2.907 1.00 89.31 116 GLU A N 1
ATOM 883 C CA . GLU A 1 116 ? 3.249 13.242 2.702 1.00 89.31 116 GLU A CA 1
ATOM 884 C C . GLU A 1 116 ? 4.730 12.946 2.463 1.00 89.31 116 GLU A C 1
ATOM 886 O O . GLU A 1 116 ? 5.432 13.785 1.904 1.00 89.31 116 GLU A O 1
ATOM 891 N N . GLU A 1 117 ? 5.206 11.754 2.825 1.00 90.81 117 GLU A N 1
ATOM 892 C CA . GLU A 1 117 ? 6.585 11.327 2.585 1.00 90.81 117 GLU A CA 1
ATOM 893 C C . GLU A 1 117 ? 6.767 10.706 1.191 1.00 90.81 117 GLU A C 1
ATOM 895 O O . GLU A 1 117 ? 7.891 10.625 0.682 1.00 90.81 117 GLU A O 1
ATOM 900 N N . LEU A 1 118 ? 5.675 10.302 0.525 1.00 90.12 118 LEU A N 1
ATOM 901 C CA . LEU A 1 118 ? 5.722 9.699 -0.812 1.00 90.12 118 LEU A CA 1
ATOM 902 C C . LEU A 1 118 ? 6.397 10.591 -1.872 1.00 90.12 118 LEU A C 1
ATOM 904 O O . LEU A 1 118 ? 7.170 10.048 -2.662 1.00 90.12 118 LEU A O 1
ATOM 908 N N . PRO A 1 119 ? 6.192 11.926 -1.918 1.00 90.19 119 PRO A N 1
ATOM 909 C CA . PRO A 1 119 ? 6.934 12.804 -2.824 1.00 90.19 119 PRO A CA 1
ATOM 910 C C . PRO A 1 119 ? 8.451 12.739 -2.609 1.00 90.19 119 PRO A C 1
ATOM 912 O O . PRO A 1 119 ? 9.206 12.638 -3.574 1.00 90.19 119 PRO A O 1
ATOM 915 N N . THR A 1 120 ? 8.911 12.724 -1.357 1.00 91.94 120 THR A N 1
ATOM 916 C CA . THR A 1 120 ? 10.339 12.590 -1.032 1.00 91.94 120 THR A CA 1
ATOM 917 C C . THR A 1 120 ? 10.873 11.222 -1.457 1.00 91.94 120 THR A C 1
ATOM 919 O O . THR A 1 120 ? 11.958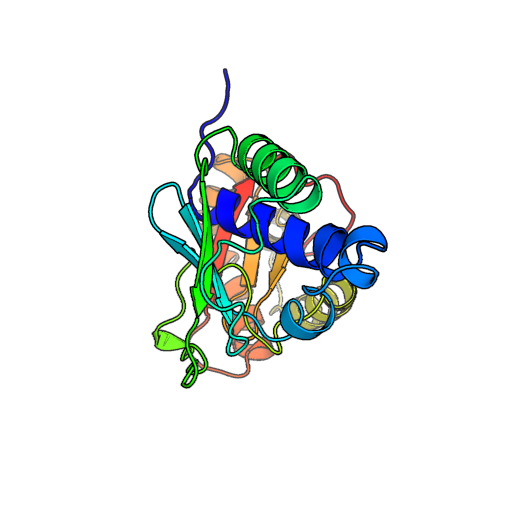 11.123 -2.032 1.00 91.94 120 THR A O 1
ATOM 922 N N . MET A 1 121 ? 10.102 10.154 -1.233 1.00 91.88 121 MET A N 1
ATOM 923 C CA . MET A 1 121 ? 10.445 8.805 -1.694 1.00 91.88 121 MET A CA 1
ATOM 924 C C . MET A 1 121 ? 10.548 8.731 -3.224 1.00 91.88 121 MET A C 1
ATOM 926 O O . MET A 1 121 ? 11.459 8.103 -3.762 1.00 91.88 121 MET A O 1
ATOM 930 N N . LEU A 1 122 ? 9.642 9.405 -3.931 1.00 91.94 122 LEU A N 1
ATOM 931 C CA . LEU A 1 122 ? 9.625 9.486 -5.386 1.00 91.94 122 LEU A CA 1
ATOM 932 C C . LEU A 1 122 ? 10.879 10.171 -5.938 1.00 91.94 122 LEU A C 1
ATOM 934 O O . LEU A 1 122 ? 11.477 9.661 -6.883 1.00 91.94 122 LEU A O 1
ATOM 938 N N . VAL A 1 123 ? 11.309 11.283 -5.331 1.00 92.69 123 VAL A N 1
ATOM 939 C CA . VAL A 1 123 ? 12.576 11.954 -5.680 1.00 92.69 123 VAL A CA 1
ATOM 940 C C . VAL A 1 123 ? 13.752 10.996 -5.490 1.00 92.69 123 VAL A C 1
ATOM 942 O O . VAL A 1 123 ? 14.527 10.781 -6.417 1.00 92.69 123 VAL A O 1
ATOM 945 N N . ARG A 1 124 ? 13.821 10.304 -4.346 1.00 93.81 124 ARG A N 1
ATOM 946 C CA . ARG A 1 124 ? 14.875 9.306 -4.095 1.00 93.81 124 ARG A CA 1
ATOM 947 C C . ARG A 1 124 ? 14.876 8.177 -5.124 1.00 93.81 124 ARG A C 1
ATOM 949 O O . ARG A 1 124 ? 15.946 7.717 -5.499 1.00 93.81 124 ARG A O 1
ATOM 956 N N . LEU A 1 125 ? 13.711 7.707 -5.573 1.00 94.06 125 LEU A N 1
ATOM 957 C CA . LEU A 1 125 ? 13.626 6.689 -6.627 1.00 94.06 125 LEU A CA 1
ATOM 958 C C . LEU A 1 125 ? 14.167 7.221 -7.955 1.00 94.06 125 LEU A C 1
ATOM 960 O O . LEU A 1 125 ? 14.962 6.535 -8.598 1.00 94.06 125 LEU A O 1
ATOM 964 N N . ARG A 1 126 ? 13.779 8.443 -8.335 1.00 93.31 126 ARG A N 1
ATOM 965 C CA . ARG A 1 126 ? 14.239 9.117 -9.559 1.00 93.31 126 ARG A CA 1
ATOM 966 C C . ARG A 1 126 ? 15.755 9.244 -9.600 1.00 93.31 126 ARG A C 1
ATOM 968 O O . ARG A 1 126 ? 16.366 8.822 -10.576 1.00 93.31 126 ARG A O 1
ATOM 975 N N . ASP A 1 127 ? 16.356 9.708 -8.508 1.00 93.94 127 ASP A N 1
ATOM 976 C CA . ASP A 1 127 ? 17.806 9.911 -8.393 1.00 93.94 127 ASP A CA 1
ATOM 977 C C . ASP A 1 127 ? 18.612 8.605 -8.473 1.00 93.94 127 ASP A C 1
ATOM 979 O O . ASP A 1 127 ? 19.825 8.611 -8.686 1.00 93.94 127 ASP A O 1
ATOM 983 N N . ARG A 1 128 ? 17.959 7.457 -8.261 1.00 94.75 128 ARG A N 1
ATOM 984 C CA . ARG A 1 128 ? 18.599 6.136 -8.262 1.00 94.75 128 ARG A CA 1
ATOM 985 C C . ARG A 1 128 ? 18.375 5.351 -9.545 1.00 94.75 128 ARG A C 1
ATOM 987 O O . ARG A 1 128 ? 18.994 4.287 -9.680 1.00 94.75 128 ARG A O 1
ATOM 994 N N . LEU A 1 129 ? 17.556 5.859 -10.468 1.00 93.94 129 LEU A N 1
ATOM 995 C CA . LEU A 1 129 ? 17.374 5.250 -11.780 1.00 93.94 129 LEU A CA 1
ATOM 996 C C . LEU A 1 129 ? 18.697 5.286 -12.564 1.00 93.94 129 LEU A C 1
ATOM 998 O O . LEU A 1 129 ? 19.379 6.311 -12.586 1.00 93.94 129 LEU A O 1
ATOM 1002 N N . PRO A 1 130 ? 19.093 4.172 -13.200 1.00 93.00 130 PRO A N 1
ATOM 1003 C CA . PRO A 1 130 ? 20.212 4.185 -14.134 1.00 93.00 130 PRO A CA 1
ATOM 1004 C C . PRO A 1 130 ? 19.863 5.016 -15.384 1.00 93.00 130 PRO A C 1
ATOM 1006 O O . PRO A 1 130 ? 18.688 5.318 -15.604 1.00 93.00 130 PRO A O 1
ATOM 1009 N N . PRO A 1 131 ? 20.844 5.357 -16.239 1.00 93.44 131 PRO A N 1
ATOM 1010 C CA . PRO A 1 131 ? 20.569 5.939 -17.550 1.00 93.44 131 PRO A CA 1
ATOM 1011 C C . PRO A 1 131 ? 19.546 5.104 -18.336 1.00 93.44 131 PRO A C 1
ATOM 1013 O O . PRO A 1 131 ? 19.667 3.882 -18.426 1.00 93.44 131 PRO A O 1
ATOM 1016 N N . LEU A 1 132 ? 18.531 5.769 -18.893 1.00 93.75 132 LEU A N 1
ATOM 1017 C CA . LEU A 1 132 ? 17.409 5.136 -19.593 1.00 93.75 132 LEU A CA 1
ATOM 1018 C C . LEU A 1 132 ? 17.375 5.558 -21.059 1.00 93.75 132 LEU A C 1
ATOM 1020 O O . LEU A 1 132 ? 17.518 6.745 -21.359 1.00 93.75 132 LEU A O 1
ATOM 1024 N N . GLY A 1 133 ? 17.069 4.610 -21.947 1.00 93.75 133 GLY A N 1
ATOM 1025 C CA . GLY A 1 133 ? 16.583 4.922 -23.291 1.00 93.75 133 GLY A CA 1
ATOM 1026 C C . GLY A 1 133 ? 15.204 5.598 -23.257 1.00 93.75 133 GLY A C 1
ATOM 1027 O O . GLY A 1 133 ? 14.495 5.533 -22.247 1.00 93.75 133 GLY A O 1
ATOM 1028 N N . ALA A 1 134 ? 14.813 6.238 -24.363 1.00 94.00 134 ALA A N 1
ATOM 1029 C CA . ALA A 1 134 ? 13.575 7.020 -24.454 1.00 94.00 134 ALA A CA 1
ATOM 1030 C C . ALA A 1 134 ? 12.315 6.200 -24.118 1.00 94.00 134 ALA A C 1
ATOM 1032 O O . ALA A 1 134 ? 11.513 6.626 -23.290 1.00 94.00 134 ALA A O 1
ATOM 1033 N N . GLU A 1 135 ? 12.181 4.993 -24.670 1.00 93.69 135 GLU A N 1
ATOM 1034 C CA . GLU A 1 135 ? 11.008 4.133 -24.443 1.00 93.69 135 GLU A CA 1
ATOM 1035 C C . GLU A 1 135 ? 10.909 3.619 -22.999 1.00 93.69 135 GLU A C 1
ATOM 1037 O O . GLU A 1 135 ? 9.822 3.557 -22.416 1.00 93.69 135 GLU A O 1
ATOM 1042 N N . ALA A 1 136 ? 12.047 3.276 -22.384 1.00 94.50 136 ALA A N 1
ATOM 1043 C CA . ALA A 1 136 ? 12.094 2.850 -20.987 1.00 94.50 136 ALA A CA 1
ATOM 1044 C C . ALA A 1 136 ? 11.717 4.006 -20.051 1.00 94.50 136 ALA A C 1
ATOM 1046 O O . ALA A 1 136 ? 10.956 3.815 -19.101 1.00 94.50 136 ALA A O 1
ATOM 1047 N N . ARG A 1 137 ? 12.199 5.219 -20.353 1.00 94.12 137 ARG A N 1
ATOM 1048 C CA . ARG A 1 137 ? 11.808 6.451 -19.660 1.00 94.12 137 ARG A CA 1
ATOM 1049 C C . ARG A 1 137 ? 10.312 6.708 -19.798 1.00 94.12 137 ARG A C 1
ATOM 1051 O O . ARG A 1 137 ? 9.653 6.943 -18.795 1.00 94.12 137 ARG A O 1
ATOM 1058 N N . GLU A 1 138 ? 9.754 6.628 -20.999 1.00 93.12 138 GLU A N 1
ATOM 1059 C CA . GLU A 1 138 ? 8.317 6.827 -21.198 1.00 93.12 138 GLU A CA 1
ATOM 1060 C C . GLU A 1 138 ? 7.490 5.790 -20.424 1.00 93.12 138 GLU A C 1
ATOM 1062 O O . GLU A 1 138 ? 6.544 6.138 -19.719 1.00 93.12 138 GLU A O 1
ATOM 1067 N N . THR A 1 139 ? 7.886 4.517 -20.496 1.00 94.06 139 THR A N 1
ATOM 1068 C CA . THR A 1 139 ? 7.214 3.418 -19.792 1.00 94.06 139 THR A CA 1
ATOM 1069 C C . THR A 1 139 ? 7.195 3.640 -18.286 1.00 94.06 139 THR A C 1
ATOM 1071 O O . THR A 1 139 ? 6.138 3.561 -17.660 1.00 94.06 139 THR A O 1
ATOM 1074 N N . LEU A 1 140 ? 8.353 3.955 -17.700 1.00 94.62 140 LEU A N 1
ATOM 1075 C CA . LEU A 1 140 ? 8.459 4.237 -16.274 1.00 94.62 140 LEU A CA 1
ATOM 1076 C C . LEU A 1 140 ? 7.701 5.510 -15.898 1.00 94.62 140 LEU A C 1
ATOM 1078 O O . LEU A 1 140 ? 6.981 5.497 -14.905 1.00 94.62 140 LEU A O 1
ATOM 1082 N N . GLY A 1 141 ? 7.769 6.560 -16.717 1.00 91.94 141 GLY A N 1
ATOM 1083 C CA . GLY A 1 141 ? 7.061 7.822 -16.496 1.00 91.94 141 GLY A CA 1
ATOM 1084 C C . GLY A 1 141 ? 5.541 7.688 -16.427 1.00 91.94 141 GLY A C 1
ATOM 1085 O O . GLY A 1 141 ? 4.887 8.530 -15.826 1.00 91.94 141 GLY A O 1
ATOM 1086 N N . ARG A 1 142 ? 4.956 6.610 -16.964 1.00 92.75 142 ARG A N 1
ATOM 1087 C CA . ARG A 1 142 ? 3.514 6.334 -16.845 1.00 92.75 142 ARG A CA 1
ATOM 1088 C C . ARG A 1 142 ? 3.114 5.698 -15.509 1.00 92.75 142 ARG A C 1
ATOM 1090 O O . ARG A 1 142 ? 1.923 5.665 -15.196 1.00 92.75 142 ARG A O 1
ATOM 1097 N N . LEU A 1 143 ? 4.069 5.188 -14.732 1.00 93.19 143 LEU A N 1
ATOM 1098 C CA . LEU A 1 143 ? 3.814 4.637 -13.402 1.00 93.19 143 LEU A CA 1
ATOM 1099 C C . LEU A 1 143 ? 3.703 5.744 -12.359 1.00 93.19 143 LEU A C 1
ATOM 1101 O O . LEU A 1 143 ? 4.354 6.782 -12.463 1.00 93.19 143 LEU A O 1
ATOM 1105 N N . ARG A 1 144 ? 2.923 5.497 -11.307 1.00 91.44 144 ARG A N 1
ATOM 1106 C CA . ARG A 1 144 ? 2.795 6.406 -10.159 1.00 91.44 144 ARG A CA 1
ATOM 1107 C C . ARG A 1 144 ? 3.127 5.690 -8.870 1.00 91.44 144 ARG A C 1
ATOM 1109 O O . ARG A 1 144 ? 2.558 4.633 -8.631 1.00 91.44 144 ARG A O 1
ATOM 1116 N N . LEU A 1 145 ? 3.978 6.261 -8.021 1.00 93.19 145 LEU A N 1
ATOM 1117 C CA . LEU A 1 145 ? 4.125 5.760 -6.652 1.00 93.19 145 LEU A CA 1
ATOM 1118 C C . LEU A 1 145 ? 2.855 6.124 -5.874 1.00 93.19 145 LEU A C 1
ATOM 1120 O O . LEU A 1 145 ? 2.549 7.302 -5.699 1.00 93.19 145 LEU A O 1
ATOM 1124 N N . VAL A 1 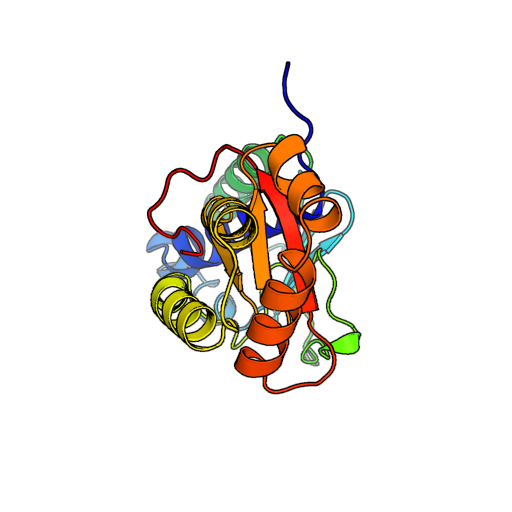146 ? 2.097 5.121 -5.438 1.00 91.25 146 VAL A N 1
ATOM 1125 C CA . VAL A 1 146 ? 0.775 5.329 -4.813 1.00 91.25 146 VAL A CA 1
ATOM 1126 C C . VAL A 1 146 ? 0.730 4.934 -3.346 1.00 91.25 146 VAL A C 1
ATOM 1128 O O . VAL A 1 146 ? -0.125 5.436 -2.610 1.00 91.25 146 VAL A O 1
ATOM 1131 N N . ALA A 1 147 ? 1.659 4.075 -2.934 1.00 90.81 147 ALA A N 1
ATOM 1132 C CA . ALA A 1 147 ? 1.851 3.647 -1.563 1.00 90.81 147 ALA A CA 1
ATOM 1133 C C . ALA A 1 147 ? 3.291 3.172 -1.343 1.00 90.81 147 ALA A C 1
ATOM 1135 O O . ALA A 1 147 ? 3.963 2.696 -2.264 1.00 90.81 147 ALA A O 1
ATOM 1136 N N . ALA A 1 148 ? 3.726 3.257 -0.094 1.00 90.31 148 ALA A N 1
ATOM 1137 C CA . ALA A 1 148 ? 4.967 2.694 0.397 1.00 90.31 148 ALA A CA 1
ATOM 1138 C C . ALA A 1 148 ? 4.727 2.138 1.802 1.00 90.31 148 ALA A C 1
ATOM 1140 O O . ALA A 1 148 ? 3.870 2.629 2.531 1.00 90.31 148 ALA A O 1
ATOM 1141 N N . SER A 1 149 ? 5.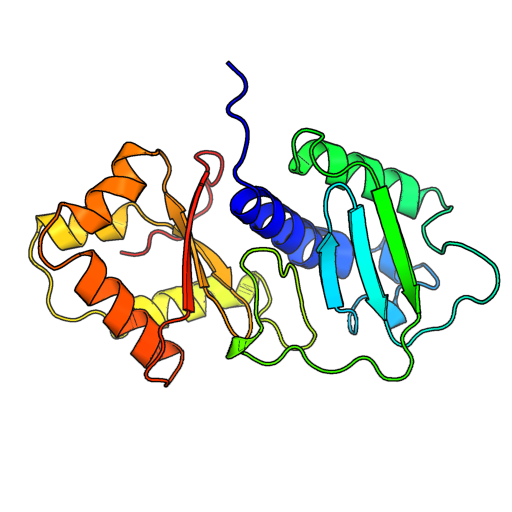485 1.111 2.147 1.00 87.69 149 SER A N 1
ATOM 1142 C CA . SER A 1 149 ? 5.655 0.611 3.502 1.00 87.69 149 SER A CA 1
ATOM 1143 C C . SER A 1 149 ? 7.146 0.602 3.805 1.00 87.69 149 SER A C 1
ATOM 1145 O O . SER A 1 149 ? 7.983 0.805 2.914 1.00 87.69 149 SER A O 1
ATOM 1147 N N . LYS A 1 150 ? 7.502 0.283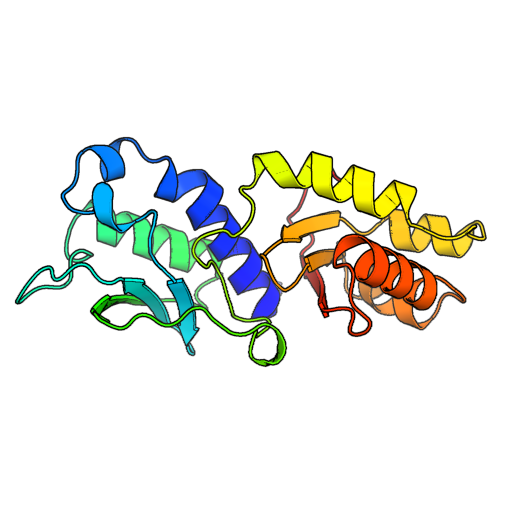 5.045 1.00 84.56 150 LYS A N 1
ATOM 1148 C CA . LYS A 1 150 ? 8.885 0.004 5.443 1.00 84.56 150 LYS A CA 1
ATOM 1149 C C . LYS A 1 150 ? 9.536 -1.100 4.596 1.00 84.56 150 LYS A C 1
ATOM 1151 O O . LYS A 1 150 ? 10.761 -1.213 4.539 1.00 84.56 150 LYS A O 1
ATOM 1156 N N . HIS A 1 151 ? 8.737 -1.943 3.943 1.00 87.25 151 HIS A N 1
ATOM 1157 C CA . HIS A 1 151 ? 9.197 -3.165 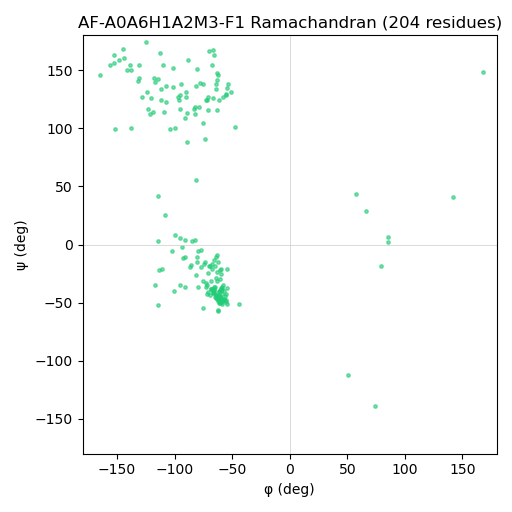3.287 1.00 87.25 151 HIS A CA 1
ATOM 1158 C C . HIS A 1 151 ? 8.997 -3.186 1.779 1.00 87.25 151 HIS A C 1
ATOM 1160 O O . HIS A 1 151 ? 9.842 -3.757 1.086 1.00 87.25 151 HIS A O 1
ATOM 1166 N N . ARG A 1 152 ? 7.915 -2.583 1.276 1.00 91.50 152 ARG A N 1
ATOM 1167 C CA . ARG A 1 152 ? 7.439 -2.730 -0.100 1.00 91.50 152 ARG A CA 1
ATOM 1168 C C . ARG A 1 152 ? 6.993 -1.389 -0.680 1.00 91.50 152 ARG A C 1
ATOM 1170 O O . ARG A 1 152 ? 6.541 -0.499 0.033 1.00 91.50 152 ARG A O 1
ATOM 1177 N N . LEU A 1 153 ? 7.135 -1.241 -1.993 1.00 93.12 153 LEU A N 1
ATOM 1178 C CA . LEU A 1 153 ? 6.636 -0.087 -2.744 1.00 93.12 153 LEU A CA 1
ATOM 1179 C C . LEU A 1 153 ? 5.531 -0.518 -3.707 1.00 93.12 153 LEU A C 1
ATOM 1181 O O . LEU A 1 153 ? 5.621 -1.578 -4.326 1.00 93.12 153 LEU A O 1
ATOM 1185 N N . TRP A 1 154 ? 4.509 0.314 -3.882 1.00 93.81 154 TRP A N 1
ATOM 1186 C CA . TRP A 1 154 ? 3.432 0.047 -4.832 1.00 93.81 154 TRP A CA 1
ATOM 1187 C C . TRP A 1 154 ? 3.349 1.151 -5.868 1.00 93.81 154 TRP A C 1
ATOM 1189 O O . TRP A 1 154 ? 3.198 2.335 -5.549 1.00 93.81 154 TRP A O 1
ATOM 1199 N N . PHE A 1 155 ? 3.392 0.728 -7.125 1.00 94.56 155 PHE A N 1
ATOM 1200 C CA . PHE A 1 155 ? 3.193 1.587 -8.272 1.00 94.56 155 PHE A CA 1
ATOM 1201 C C . PHE A 1 155 ? 1.834 1.304 -8.901 1.00 94.56 155 PHE A C 1
ATOM 1203 O O . PHE A 1 155 ? 1.465 0.147 -9.085 1.00 94.56 155 PHE A O 1
ATOM 1210 N N . ALA A 1 156 ? 1.100 2.344 -9.272 1.00 93.25 156 ALA A N 1
ATOM 1211 C CA . ALA A 1 156 ? -0.101 2.210 -10.077 1.00 93.25 156 ALA A CA 1
ATOM 1212 C C . ALA A 1 156 ? 0.229 2.429 -11.551 1.00 93.25 156 ALA A C 1
ATOM 1214 O O . ALA A 1 156 ? 0.818 3.447 -11.928 1.00 93.25 156 ALA A O 1
ATOM 1215 N N . ALA A 1 157 ? -0.196 1.479 -12.375 1.00 93.50 157 ALA A N 1
ATOM 1216 C CA . ALA A 1 157 ? -0.343 1.642 -13.806 1.00 93.50 157 ALA A CA 1
ATOM 1217 C C . ALA A 1 157 ? -1.802 2.028 -14.118 1.00 93.50 157 ALA A C 1
ATOM 1219 O O . ALA A 1 157 ? -2.726 1.429 -13.561 1.00 93.50 157 ALA A O 1
ATOM 1220 N N . PRO A 1 158 ? -2.045 2.983 -15.031 1.00 91.00 158 PRO A N 1
ATOM 1221 C CA . PRO A 1 158 ? -3.399 3.409 -15.379 1.00 91.00 158 PRO A CA 1
ATOM 1222 C C . PRO A 1 158 ? -4.191 2.348 -16.158 1.00 91.00 158 PRO A C 1
ATOM 1224 O O . PRO A 1 158 ? -5.414 2.428 -16.231 1.00 91.00 158 PRO A O 1
ATOM 1227 N N . SER A 1 159 ? -3.512 1.367 -16.757 1.00 91.75 159 SER A N 1
ATOM 1228 C CA . SER A 1 159 ? -4.130 0.274 -17.506 1.00 91.75 159 SER A CA 1
ATOM 1229 C C . SER A 1 159 ? -3.256 -0.982 -17.490 1.00 91.75 159 SER A C 1
ATOM 1231 O O . SER A 1 159 ? -2.053 -0.918 -17.222 1.00 91.75 159 SER A O 1
ATOM 1233 N N . VAL A 1 160 ? -3.861 -2.123 -17.837 1.00 92.69 160 VAL A N 1
ATOM 1234 C CA . VAL A 1 160 ? -3.159 -3.405 -18.021 1.00 92.69 160 VAL A CA 1
ATOM 1235 C C . VAL A 1 160 ? -2.023 -3.265 -19.037 1.00 92.69 160 VAL A C 1
ATOM 1237 O O . VAL A 1 160 ? -0.912 -3.712 -18.778 1.00 92.69 160 VAL A O 1
ATOM 1240 N N . ALA A 1 161 ? -2.261 -2.558 -20.147 1.00 93.56 161 ALA A N 1
ATOM 1241 C CA . ALA A 1 161 ? -1.252 -2.346 -21.182 1.00 93.56 161 ALA A CA 1
ATOM 1242 C C . ALA A 1 161 ? -0.003 -1.616 -20.658 1.00 93.56 161 ALA A C 1
ATOM 1244 O O . ALA A 1 161 ? 1.111 -1.979 -21.025 1.00 93.56 161 ALA A O 1
ATOM 1245 N N . VAL A 1 162 ? -0.173 -0.622 -19.774 1.00 92.94 162 VAL A N 1
ATOM 1246 C CA . VAL A 1 162 ? 0.961 0.096 -19.165 1.00 92.94 162 VAL A CA 1
ATOM 1247 C C . VAL A 1 162 ? 1.695 -0.763 -18.136 1.00 92.94 162 VAL A C 1
ATOM 1249 O O . VAL A 1 162 ? 2.917 -0.699 -18.045 1.00 92.94 162 VAL A O 1
ATOM 1252 N N . ARG A 1 163 ? 0.987 -1.591 -17.363 1.00 95.19 163 ARG A N 1
ATOM 1253 C CA . ARG A 1 163 ? 1.650 -2.547 -16.465 1.00 95.19 163 ARG A CA 1
ATOM 1254 C C . ARG A 1 163 ? 2.491 -3.536 -17.272 1.00 95.19 163 ARG A C 1
ATOM 1256 O O . ARG A 1 163 ? 3.658 -3.759 -16.961 1.00 95.19 163 ARG A O 1
ATOM 1263 N N . ASP A 1 164 ? 1.900 -4.113 -18.312 1.00 95.88 164 ASP A N 1
ATOM 1264 C CA . ASP A 1 164 ? 2.524 -5.169 -19.102 1.00 95.88 164 ASP A CA 1
ATOM 1265 C C . ASP A 1 164 ? 3.687 -4.643 -19.960 1.00 95.88 164 ASP A C 1
ATOM 1267 O O . ASP A 1 164 ? 4.614 -5.398 -20.262 1.00 95.88 164 ASP A O 1
ATOM 1271 N N . SER A 1 165 ? 3.703 -3.349 -20.310 1.00 95.38 165 SER A N 1
ATOM 1272 C CA . SER A 1 165 ? 4.820 -2.748 -21.047 1.00 95.38 165 SER A CA 1
ATOM 1273 C C . SER A 1 165 ? 6.132 -2.772 -20.260 1.00 95.38 165 SER A C 1
ATOM 1275 O O . SER A 1 165 ? 7.190 -2.827 -20.878 1.00 95.38 165 SER A O 1
ATOM 1277 N N . LEU A 1 166 ? 6.100 -2.840 -18.922 1.00 95.06 166 LEU A N 1
ATOM 1278 C CA . LEU A 1 166 ? 7.315 -2.997 -18.109 1.00 95.06 166 LEU A CA 1
ATOM 1279 C C . LEU A 1 166 ? 8.101 -4.261 -18.442 1.00 95.06 166 LEU A C 1
ATOM 1281 O O . LEU A 1 166 ? 9.328 -4.251 -18.376 1.00 95.06 166 LEU A O 1
ATOM 1285 N N . ALA A 1 167 ? 7.402 -5.351 -18.762 1.00 94.00 167 ALA A N 1
ATOM 1286 C CA . ALA A 1 167 ? 8.032 -6.615 -19.119 1.00 94.00 167 ALA A CA 1
ATOM 1287 C C . ALA A 1 167 ? 8.488 -6.646 -20.585 1.00 94.00 167 ALA A C 1
ATOM 1289 O O . ALA A 1 167 ? 9.404 -7.392 -20.912 1.00 94.00 167 ALA A O 1
ATOM 1290 N N . ARG A 1 168 ? 7.846 -5.857 -21.457 1.00 95.94 168 ARG A N 1
ATOM 1291 C CA . ARG A 1 168 ? 8.086 -5.869 -22.908 1.00 95.94 168 ARG A CA 1
ATOM 1292 C C . ARG A 1 168 ? 9.162 -4.879 -23.345 1.00 95.94 168 ARG A C 1
ATOM 1294 O O . ARG A 1 168 ? 9.907 -5.184 -24.265 1.00 95.94 168 ARG A O 1
ATOM 1301 N N . VAL A 1 169 ? 9.237 -3.709 -22.708 1.00 96.31 169 VAL A N 1
ATOM 1302 C CA . VAL A 1 169 ? 10.184 -2.648 -23.076 1.00 96.31 169 VAL A CA 1
ATOM 1303 C C . VAL A 1 169 ? 11.555 -2.939 -22.457 1.00 96.31 169 VAL A C 1
ATOM 1305 O O . VAL A 1 169 ? 11.668 -2.981 -21.223 1.00 96.31 169 VAL A O 1
ATOM 1308 N N . PRO A 1 170 ? 12.610 -3.121 -23.274 1.00 95.50 170 PRO A N 1
ATOM 1309 C CA . PRO A 1 170 ? 13.949 -3.409 -22.776 1.00 95.50 170 PRO A CA 1
ATOM 1310 C C . PRO A 1 170 ? 14.435 -2.370 -21.759 1.00 95.50 170 PRO A C 1
ATOM 1312 O O . PRO A 1 170 ? 14.285 -1.163 -21.937 1.00 95.50 170 PRO A O 1
ATOM 1315 N N . GLY A 1 171 ? 15.017 -2.845 -20.656 1.00 94.56 171 GLY A N 1
ATOM 1316 C CA . GLY A 1 171 ? 15.597 -1.998 -19.609 1.00 94.56 171 GLY A CA 1
ATOM 1317 C C . GLY A 1 171 ? 14.604 -1.380 -18.614 1.00 94.56 171 GLY A C 1
ATOM 1318 O O . GLY A 1 171 ? 15.026 -1.042 -17.510 1.00 94.56 171 GLY A O 1
ATOM 1319 N N . ALA A 1 172 ? 13.300 -1.295 -18.914 1.00 95.88 172 ALA A N 1
ATOM 1320 C CA . ALA A 1 172 ? 12.319 -0.645 -18.032 1.00 95.88 172 ALA A CA 1
ATOM 1321 C C . ALA A 1 172 ? 12.190 -1.346 -16.665 1.00 95.88 172 ALA A C 1
ATOM 1323 O O . ALA A 1 172 ? 12.423 -0.737 -15.617 1.00 95.88 172 ALA A O 1
ATOM 1324 N N . ARG A 1 173 ? 11.885 -2.653 -16.654 1.00 96.31 173 ARG A N 1
ATOM 1325 C CA . ARG A 1 173 ? 11.793 -3.443 -15.410 1.00 96.31 173 ARG A CA 1
ATOM 1326 C C . ARG A 1 173 ? 13.115 -3.502 -14.647 1.00 96.31 173 ARG A C 1
ATOM 1328 O O . ARG A 1 173 ? 13.109 -3.420 -13.419 1.00 96.31 173 ARG A O 1
ATOM 1335 N N . GLY A 1 174 ? 14.231 -3.657 -15.361 1.00 96.19 174 GLY A N 1
ATOM 1336 C CA . GLY A 1 174 ? 15.566 -3.699 -14.762 1.00 96.19 174 GLY A CA 1
ATOM 1337 C C . GLY A 1 174 ? 15.877 -2.404 -14.016 1.00 96.19 174 GLY A C 1
ATOM 1338 O O . GLY A 1 174 ? 16.189 -2.440 -12.830 1.00 96.19 174 GLY A O 1
ATOM 1339 N N . ALA A 1 175 ? 15.666 -1.260 -14.669 1.00 96.38 175 ALA A N 1
ATOM 1340 C CA . ALA A 1 175 ? 15.878 0.052 -14.074 1.00 96.38 175 ALA A CA 1
ATOM 1341 C C . ALA A 1 175 ? 15.009 0.307 -12.837 1.00 96.38 175 ALA A C 1
ATOM 1343 O O . ALA A 1 175 ? 15.528 0.768 -11.819 1.00 96.38 175 ALA A O 1
ATOM 1344 N N . LEU A 1 176 ? 13.713 -0.027 -12.896 1.00 96.69 176 LEU A N 1
ATOM 1345 C CA . LEU A 1 176 ? 12.825 0.083 -11.736 1.00 96.69 176 LEU A CA 1
ATOM 1346 C C . LEU A 1 176 ? 13.325 -0.780 -10.574 1.00 96.69 176 LEU A C 1
ATOM 1348 O O . LEU A 1 176 ? 13.424 -0.304 -9.448 1.00 96.69 176 LEU A O 1
ATOM 1352 N N . THR A 1 177 ? 13.689 -2.031 -10.858 1.00 96.50 177 THR A N 1
ATOM 1353 C CA . THR A 1 177 ? 14.201 -2.974 -9.853 1.00 96.50 177 THR A CA 1
ATOM 1354 C C . THR A 1 177 ? 15.473 -2.436 -9.196 1.0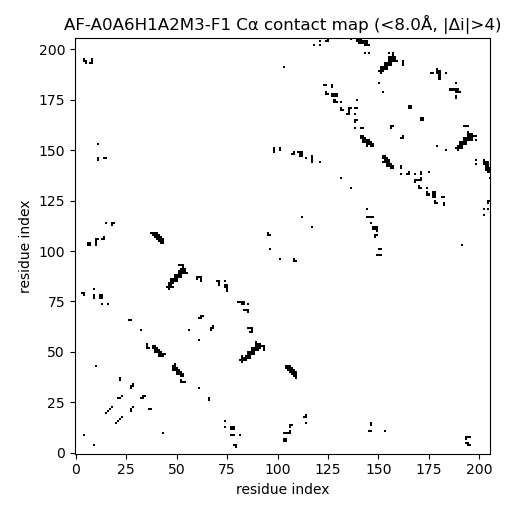0 96.50 177 THR A C 1
ATOM 1356 O O . THR A 1 177 ? 15.543 -2.385 -7.970 1.00 96.50 177 THR A O 1
ATOM 1359 N N . THR A 1 178 ? 16.429 -1.938 -9.985 1.00 95.50 178 THR A N 1
ATOM 1360 C CA . THR A 1 178 ? 17.665 -1.324 -9.481 1.00 95.50 178 THR A CA 1
ATOM 1361 C C . THR A 1 178 ? 17.398 -0.082 -8.630 1.00 95.50 178 THR A C 1
ATOM 1363 O O . THR A 1 178 ? 17.997 0.072 -7.565 1.00 95.50 178 THR A O 1
ATOM 1366 N N . ALA A 1 179 ? 16.498 0.806 -9.059 1.00 95.69 179 ALA A N 1
ATOM 1367 C CA . ALA A 1 179 ? 16.146 1.991 -8.279 1.00 95.69 179 ALA A CA 1
ATOM 1368 C C . ALA A 1 179 ? 15.511 1.611 -6.932 1.00 95.69 179 ALA A C 1
ATOM 1370 O O . ALA A 1 179 ? 15.907 2.143 -5.894 1.00 95.69 179 ALA A O 1
ATOM 1371 N N . VAL A 1 180 ? 14.587 0.642 -6.929 1.00 95.38 180 VAL A N 1
ATOM 1372 C CA . VAL A 1 180 ? 13.948 0.132 -5.707 1.00 95.38 180 VAL A CA 1
ATOM 1373 C C . VAL A 1 180 ? 14.973 -0.516 -4.773 1.00 95.38 180 VAL A C 1
ATOM 1375 O O . VAL A 1 180 ? 14.985 -0.181 -3.592 1.00 95.38 180 VAL A O 1
ATOM 1378 N N . GLN A 1 181 ? 15.869 -1.373 -5.277 1.00 95.12 181 GLN A N 1
ATOM 1379 C CA . GLN A 1 181 ? 16.950 -1.986 -4.484 1.00 95.12 181 GLN A CA 1
ATOM 1380 C C . GLN A 1 181 ? 17.824 -0.928 -3.804 1.00 95.12 181 GLN A C 1
ATOM 1382 O O . GLN A 1 181 ? 18.116 -1.023 -2.613 1.00 95.12 181 GLN A O 1
ATOM 1387 N N . ARG A 1 182 ? 18.200 0.124 -4.541 1.00 93.88 182 ARG A N 1
ATOM 1388 C CA . ARG A 1 182 ? 19.028 1.223 -4.023 1.00 93.88 182 ARG A CA 1
ATOM 1389 C C . ARG A 1 182 ? 18.319 2.047 -2.954 1.00 93.88 182 ARG A C 1
ATOM 1391 O O . ARG A 1 182 ? 18.945 2.411 -1.962 1.00 93.88 182 ARG A O 1
ATOM 1398 N N . VAL A 1 183 ? 17.033 2.344 -3.143 1.00 92.56 183 VAL A N 1
ATOM 1399 C CA . VAL A 1 183 ? 16.232 3.082 -2.152 1.00 92.56 183 VAL A CA 1
ATOM 1400 C C . VAL A 1 183 ? 15.989 2.238 -0.906 1.00 92.56 183 VAL A C 1
ATOM 1402 O O . VAL A 1 183 ? 16.154 2.737 0.204 1.00 92.56 183 VAL A O 1
ATOM 1405 N N . GLN A 1 184 ? 15.662 0.956 -1.078 1.00 90.75 184 GLN A N 1
ATOM 1406 C CA . GLN A 1 184 ? 15.459 0.025 0.031 1.00 90.75 184 GLN A CA 1
ATOM 1407 C C . GLN A 1 184 ? 16.780 -0.396 0.695 1.00 90.75 184 GLN A C 1
ATOM 1409 O O . GLN A 1 184 ? 16.738 -0.900 1.807 1.00 90.75 184 GLN A O 1
ATOM 1414 N N . ARG A 1 185 ? 17.939 -0.158 0.061 1.00 90.00 185 ARG A N 1
ATOM 1415 C CA . ARG A 1 185 ? 19.284 -0.565 0.520 1.00 90.00 185 ARG A CA 1
ATOM 1416 C C . ARG A 1 185 ? 19.416 -2.074 0.734 1.00 90.00 185 ARG A C 1
ATOM 1418 O O . ARG A 1 185 ? 19.982 -2.526 1.725 1.00 90.00 185 ARG A O 1
ATOM 1425 N N . HIS A 1 186 ? 18.879 -2.849 -0.200 1.00 85.88 186 HIS A N 1
ATOM 1426 C CA . HIS A 1 186 ? 18.859 -4.303 -0.112 1.00 85.88 186 HIS A CA 1
ATOM 1427 C C . HIS A 1 186 ? 18.817 -4.968 -1.490 1.00 85.88 186 HIS A C 1
ATOM 1429 O O . HIS A 1 186 ? 18.275 -4.402 -2.438 1.00 85.88 186 HIS A O 1
ATOM 1435 N N . ASP A 1 187 ? 19.284 -6.217 -1.552 1.00 85.62 187 ASP A N 1
ATOM 1436 C CA . ASP A 1 187 ? 19.370 -6.985 -2.800 1.00 85.62 187 ASP A CA 1
ATOM 1437 C C . ASP A 1 187 ? 18.005 -7.434 -3.328 1.00 85.62 187 ASP A C 1
ATOM 1439 O O . ASP A 1 187 ? 17.770 -7.453 -4.533 1.00 85.62 187 ASP A O 1
ATOM 1443 N N . LEU A 1 188 ? 17.061 -7.762 -2.445 1.00 88.25 188 LEU A N 1
ATOM 1444 C CA . LEU A 1 188 ? 15.698 -8.077 -2.864 1.00 88.25 188 LEU A CA 1
ATOM 1445 C C . LEU A 1 188 ? 14.904 -6.782 -3.049 1.00 88.25 188 LEU A C 1
ATOM 1447 O O . LEU A 1 188 ? 14.668 -6.066 -2.077 1.00 88.25 188 LEU A O 1
ATOM 1451 N N . ALA A 1 189 ? 14.459 -6.494 -4.274 1.00 91.69 189 ALA A N 1
ATOM 1452 C CA . ALA A 1 189 ? 13.521 -5.406 -4.545 1.00 91.69 189 ALA A CA 1
ATOM 1453 C C . ALA A 1 189 ? 12.092 -5.884 -4.274 1.00 91.69 189 ALA A C 1
ATOM 1455 O O . ALA A 1 189 ? 11.560 -6.716 -5.009 1.00 91.69 189 ALA A O 1
ATOM 1456 N N . LEU A 1 190 ? 11.454 -5.335 -3.242 1.00 92.00 190 LEU A N 1
ATOM 1457 C CA . LEU A 1 190 ? 10.050 -5.613 -2.960 1.00 92.00 190 LEU A CA 1
ATOM 1458 C C . LEU A 1 190 ? 9.204 -4.461 -3.483 1.00 92.00 190 LEU A C 1
ATOM 1460 O O . LEU A 1 190 ? 9.097 -3.406 -2.853 1.00 92.00 190 LEU A O 1
ATOM 1464 N N . TYR A 1 191 ? 8.608 -4.667 -4.653 1.00 94.12 191 TYR A N 1
ATOM 1465 C CA . TYR A 1 191 ? 7.608 -3.765 -5.200 1.00 94.12 191 TYR A CA 1
ATOM 1466 C C . TYR A 1 191 ? 6.518 -4.518 -5.956 1.00 94.12 191 TYR A C 1
ATOM 1468 O O . TYR A 1 191 ? 6.716 -5.646 -6.410 1.00 94.12 191 TYR A O 1
ATOM 1476 N N . ARG A 1 192 ? 5.376 -3.855 -6.129 1.00 94.69 192 ARG A N 1
ATOM 1477 C CA . ARG A 1 192 ? 4.262 -4.329 -6.950 1.00 94.69 192 ARG A CA 1
ATOM 1478 C C . ARG A 1 192 ? 3.797 -3.231 -7.891 1.00 94.69 192 ARG A C 1
ATOM 1480 O O . ARG A 1 192 ? 3.760 -2.063 -7.514 1.00 94.69 192 ARG A O 1
ATOM 1487 N N . VAL A 1 193 ? 3.412 -3.617 -9.104 1.00 95.06 193 VAL A N 1
ATOM 1488 C CA . VAL A 1 193 ? 2.705 -2.733 -10.035 1.00 95.06 193 VAL A CA 1
ATOM 1489 C C . VAL A 1 193 ? 1.263 -3.209 -10.137 1.00 95.06 193 VAL A C 1
ATOM 1491 O O . VAL A 1 193 ? 1.014 -4.326 -10.591 1.00 95.06 193 VAL A O 1
ATOM 1494 N N . VAL A 1 194 ? 0.330 -2.387 -9.667 1.00 93.94 194 VAL A N 1
ATOM 1495 C CA . VAL A 1 194 ? -1.114 -2.658 -9.675 1.00 93.94 194 VAL A CA 1
ATOM 1496 C C . VAL A 1 194 ? -1.786 -1.895 -10.810 1.00 93.94 194 VAL A C 1
ATOM 1498 O O . VAL A 1 194 ? -1.313 -0.832 -11.210 1.00 93.94 194 VAL A O 1
ATOM 1501 N N . VAL A 1 195 ? -2.894 -2.418 -11.333 1.00 92.62 195 VAL A N 1
ATOM 1502 C CA . VAL A 1 195 ? -3.708 -1.695 -12.319 1.00 92.62 195 VAL A CA 1
ATOM 1503 C C . VAL A 1 195 ? -4.775 -0.894 -11.587 1.00 92.62 195 VAL A C 1
ATOM 1505 O O . VAL A 1 195 ? -5.726 -1.460 -11.057 1.00 92.62 195 VAL A O 1
ATOM 1508 N N . ASP A 1 196 ? -4.620 0.428 -11.565 1.00 90.12 196 ASP A N 1
ATOM 1509 C CA . ASP A 1 196 ? -5.609 1.335 -10.988 1.00 90.12 196 ASP A CA 1
ATOM 1510 C C . ASP A 1 196 ? -5.556 2.713 -11.671 1.00 90.12 196 ASP A C 1
ATOM 1512 O O . ASP A 1 196 ? -4.721 3.568 -11.368 1.00 90.12 196 ASP A O 1
ATOM 1516 N N . GLY A 1 197 ? -6.484 2.932 -12.608 1.00 82.94 197 GLY A N 1
ATOM 1517 C CA . GLY A 1 197 ? -6.626 4.188 -13.352 1.00 82.94 197 GLY A CA 1
ATOM 1518 C C . GLY A 1 197 ? -7.286 5.331 -12.575 1.00 82.94 197 GLY A C 1
ATOM 1519 O O . GLY A 1 197 ? -7.363 6.449 -13.085 1.00 82.94 197 GLY A O 1
ATOM 1520 N N . SER A 1 198 ? -7.763 5.093 -11.348 1.00 82.44 198 SER A N 1
ATOM 1521 C CA . SER A 1 198 ? -8.384 6.143 -10.527 1.00 82.44 198 SER A CA 1
ATOM 1522 C C . SER A 1 198 ? -7.359 7.123 -9.942 1.00 82.44 198 SER A C 1
ATOM 1524 O O . SER A 1 198 ? -7.714 8.237 -9.548 1.00 82.44 198 SER A O 1
ATOM 1526 N N . HIS A 1 199 ? -6.074 6.758 -9.920 1.00 74.12 199 HIS A N 1
ATOM 1527 C CA . HIS A 1 199 ? -5.022 7.586 -9.343 1.00 74.12 199 HIS A CA 1
ATOM 1528 C C . HIS A 1 199 ? -4.683 8.788 -10.236 1.00 74.12 199 HIS A C 1
ATOM 1530 O O . HIS A 1 199 ? -3.809 8.733 -11.100 1.00 74.12 199 HIS A O 1
ATOM 1536 N N . ARG A 1 200 ? -5.376 9.909 -9.988 1.00 60.25 200 ARG A N 1
ATOM 1537 C CA . ARG A 1 200 ? -5.205 11.184 -10.710 1.00 60.25 200 ARG A CA 1
ATOM 1538 C C . ARG A 1 200 ? -4.207 12.166 -10.069 1.00 60.25 200 ARG A C 1
ATOM 1540 O O . ARG A 1 200 ? -3.814 13.117 -10.735 1.00 60.25 200 ARG A O 1
ATOM 1547 N N . ALA A 1 201 ? -3.742 11.940 -8.836 1.00 52.81 201 ALA A N 1
ATOM 1548 C CA . ALA A 1 201 ? -2.854 12.868 -8.109 1.00 52.81 201 ALA A CA 1
ATOM 1549 C C . ALA A 1 201 ? -1.433 13.004 -8.715 1.00 52.81 201 ALA A C 1
ATOM 1551 O O . ALA A 1 201 ? -0.947 12.073 -9.356 1.00 52.81 201 ALA A O 1
ATOM 1552 N N . LYS A 1 202 ? -0.754 14.146 -8.491 1.00 51.12 202 LYS A N 1
ATOM 1553 C CA . LYS A 1 202 ? 0.658 14.390 -8.880 1.00 51.12 202 LYS A CA 1
ATOM 1554 C C . LYS A 1 202 ? 1.570 13.275 -8.327 1.00 51.12 202 LYS A C 1
ATOM 1556 O O . LYS A 1 202 ? 1.389 12.879 -7.181 1.00 51.12 202 LYS A O 1
ATOM 1561 N N . GLY A 1 203 ? 2.533 12.781 -9.115 1.00 54.06 203 GLY A N 1
ATOM 1562 C CA . GLY A 1 203 ? 3.464 11.728 -8.663 1.00 54.06 203 GLY A CA 1
ATOM 1563 C C . GLY A 1 203 ? 3.831 10.671 -9.708 1.00 54.06 203 GLY A C 1
ATOM 1564 O O . GLY A 1 203 ? 3.862 9.483 -9.391 1.00 54.06 203 GLY A O 1
ATOM 1565 N N . LEU A 1 204 ? 4.067 11.082 -10.958 1.00 63.50 204 LEU A N 1
ATOM 1566 C CA . LEU A 1 204 ? 4.630 10.190 -11.979 1.00 63.50 204 LEU A CA 1
ATOM 1567 C C . LEU A 1 204 ? 6.034 9.750 -11.559 1.00 63.50 204 LEU A C 1
ATOM 1569 O O . LEU A 1 204 ? 6.745 10.516 -10.913 1.00 63.50 204 LEU A O 1
ATOM 1573 N N . LEU A 1 205 ? 6.462 8.542 -11.916 1.00 69.25 205 LEU A N 1
ATOM 1574 C CA . LEU A 1 205 ? 7.812 8.085 -11.584 1.00 69.25 205 LEU A CA 1
ATOM 1575 C C . LEU A 1 205 ? 8.883 8.977 -12.209 1.00 69.25 205 LEU A C 1
ATOM 1577 O O . LEU A 1 205 ? 9.922 9.155 -11.592 1.00 69.25 205 LEU A O 1
ATOM 1581 N N . LEU A 1 206 ? 8.613 9.594 -13.361 1.00 73.81 206 LEU A N 1
ATOM 1582 C CA . LEU A 1 206 ? 9.510 10.518 -14.058 1.00 73.81 206 LEU A CA 1
ATOM 1583 C C . LEU A 1 206 ? 8.775 11.825 -14.345 1.00 73.81 206 LEU A C 1
ATOM 1585 O O . LEU A 1 206 ? 7.607 11.748 -14.779 1.00 73.81 206 LEU A O 1
#

Solvent-accessible surface area (backbone atoms only — not comparable to full-atom values): 11504 Å² total; per-residue (Å²): 133,86,78,82,69,48,67,46,43,34,22,45,50,50,26,48,44,39,62,67,48,51,76,64,29,69,70,40,64,73,39,93,54,43,80,45,64,70,61,29,37,31,39,58,55,88,40,30,39,39,41,33,24,62,61,80,78,73,96,61,60,85,51,81,40,75,68,28,50,54,47,35,57,49,45,20,61,70,38,72,61,54,28,70,45,69,46,75,40,72,31,84,76,72,69,81,83,50,62,94,74,62,54,69,38,55,33,46,46,68,81,37,63,54,76,84,47,48,64,60,51,46,50,52,36,49,77,44,43,61,96,67,58,73,67,24,44,54,55,46,29,60,26,24,68,72,45,56,44,81,60,39,39,34,29,31,13,60,36,66,70,59,51,54,40,37,80,69,40,76,62,28,47,58,36,52,42,51,9,45,15,60,68,70,70,40,90,76,56,50,65,46,79,32,62,44,60,80,74,78,72,93,47,51,50,94

pLDDT: mean 88.05, std 8.89, range [38.19, 96.69]